Protein AF-A0A3P8AEJ3-F1 (afdb_monomer)

Foldseek 3Di:
DDDPDDDDPLLVVLLVCVVVLAAEAEAAAPVPPLVSSVVSNCVVCVVVVFAEEEADADPVVLVVVQVVVCVVPNLLEWEDEPVDTGSLVRRYYRYYLVVLLVCLVVVPPSLVRAAEYEAEALVCLPVPPCNVSSVSNLLSRQLNHHYHHYHYHDPCSVVVQVVSCVSSVHHYHYRYDPDDPFFDWDWAAQDDDVPDPDRIHTQADSVRDGDPPPPPPPDD

Secondary structure (DSSP, 8-state):
---SSPPPHHHHHHHHHHHTT-EEEEEE-TTSSTHHHHHHHHHHHHHHT-EEEEEESSHHHHHHHHHHHHHHHGGGEEEE-SS-EE-TT-SEEEEEHHHHHHHHHTT-GGGGGEEEEEE--GGGGG-TTTTHHHHHHHHHS-TTSEEEEEES--TTHHHHHHHHHHHHTS-EEEEEE---SS---EEEE----TT-S--EEEEE-TTS-B----------

pLDDT: mean 91.52, std 10.86, range [37.66, 98.75]

Structure (mmCIF, N/CA/C/O backbone):
data_AF-A0A3P8AEJ3-F1
#
_entry.id   AF-A0A3P8AEJ3-F1
#
loop_
_atom_site.group_PDB
_atom_site.id
_atom_site.type_symbol
_atom_site.label_atom_id
_atom_site.label_alt_id
_atom_site.label_comp_id
_atom_site.label_asym_id
_atom_site.label_entity_id
_atom_site.label_seq_id
_atom_site.pdbx_PDB_ins_code
_atom_site.Cartn_x
_atom_site.Cartn_y
_atom_site.Cartn_z
_atom_site.occupancy
_atom_site.B_iso_or_equiv
_atom_site.auth_seq_id
_atom_site.auth_comp_id
_atom_site.auth_asym_id
_atom_site.auth_atom_id
_atom_site.pdbx_PDB_model_num
ATOM 1 N N . MET A 1 1 ? -10.333 15.276 -4.917 1.00 74.12 1 MET A N 1
ATOM 2 C CA . MET A 1 1 ? -8.891 15.111 -5.180 1.00 74.12 1 MET A CA 1
ATOM 3 C C . MET A 1 1 ? -8.709 15.223 -6.679 1.00 74.12 1 MET A C 1
ATOM 5 O O . MET A 1 1 ? -9.507 14.624 -7.390 1.00 74.12 1 MET A O 1
ATOM 9 N N . HIS A 1 2 ? -7.766 16.040 -7.133 1.00 82.19 2 HIS A N 1
ATOM 10 C CA . HIS A 1 2 ? -7.453 16.237 -8.548 1.00 82.19 2 HIS A CA 1
ATOM 11 C C . HIS A 1 2 ? -6.001 15.809 -8.766 1.00 82.19 2 HIS A C 1
ATOM 13 O O . HIS A 1 2 ? -5.178 16.014 -7.874 1.00 82.19 2 HIS A O 1
ATOM 19 N N . TRP A 1 3 ? -5.711 15.194 -9.907 1.00 91.25 3 TRP A N 1
ATOM 20 C CA . TRP A 1 3 ? -4.349 14.951 -10.374 1.00 91.25 3 TRP A CA 1
ATOM 21 C C . TRP A 1 3 ? -4.184 15.691 -11.694 1.00 91.25 3 TRP A C 1
ATOM 23 O O . TRP A 1 3 ? -5.082 15.649 -12.531 1.00 91.25 3 TRP A O 1
ATOM 33 N N . ASP A 1 4 ? -3.039 16.335 -11.891 1.00 93.12 4 ASP A N 1
ATOM 34 C CA . ASP A 1 4 ? -2.770 17.139 -13.093 1.00 93.12 4 ASP A CA 1
ATOM 35 C C . ASP A 1 4 ? -2.367 16.284 -14.308 1.00 93.12 4 ASP A C 1
ATOM 37 O O . ASP A 1 4 ? -1.961 16.796 -15.348 1.00 93.12 4 ASP A O 1
ATOM 41 N N . PHE A 1 5 ? -2.482 14.964 -14.177 1.00 93.19 5 PHE A N 1
ATOM 42 C CA . PHE A 1 5 ? -2.180 13.974 -15.198 1.00 93.19 5 PHE A CA 1
ATOM 43 C C . PHE A 1 5 ? -3.315 12.955 -15.305 1.00 93.19 5 PHE A C 1
ATOM 45 O O . PHE A 1 5 ? -4.070 12.722 -14.356 1.00 93.19 5 PHE A O 1
ATOM 52 N N . GLU A 1 6 ? -3.424 12.313 -16.467 1.00 94.19 6 GLU A N 1
ATOM 53 C CA . GLU A 1 6 ? -4.388 11.238 -16.658 1.00 94.19 6 GLU A CA 1
ATOM 54 C C . GLU A 1 6 ? -3.946 9.978 -15.906 1.00 94.19 6 GLU A C 1
ATOM 56 O O . GLU A 1 6 ? -2.820 9.509 -16.052 1.00 94.19 6 GLU A O 1
ATOM 61 N N . LEU A 1 7 ? -4.859 9.407 -15.119 1.00 94.88 7 LEU A N 1
ATOM 62 C CA . LEU A 1 7 ? -4.595 8.161 -14.411 1.00 94.88 7 LEU A CA 1
ATOM 63 C C . LEU A 1 7 ? -4.493 6.977 -15.378 1.00 94.88 7 LEU A C 1
ATOM 65 O O . LEU A 1 7 ? -5.331 6.801 -16.273 1.00 94.88 7 LEU A O 1
ATOM 69 N N . ASP A 1 8 ? -3.534 6.096 -15.119 1.00 94.38 8 ASP A N 1
ATOM 70 C CA . ASP A 1 8 ? -3.386 4.853 -15.865 1.00 94.38 8 ASP A CA 1
ATOM 71 C C . ASP A 1 8 ? -4.586 3.920 -15.648 1.00 94.38 8 ASP A C 1
ATOM 73 O O . ASP A 1 8 ? -5.264 3.936 -14.616 1.00 94.38 8 ASP A O 1
ATOM 77 N N . THR A 1 9 ? -4.825 3.025 -16.610 1.00 95.06 9 THR A N 1
ATOM 78 C CA . THR A 1 9 ? -5.957 2.080 -16.564 1.00 95.06 9 THR A CA 1
ATOM 79 C C . THR A 1 9 ? -5.966 1.235 -15.286 1.00 95.06 9 THR A C 1
ATOM 81 O O . THR A 1 9 ? -7.027 1.004 -14.705 1.00 95.06 9 THR A O 1
ATOM 84 N N . PHE A 1 10 ? -4.796 0.793 -14.814 1.00 95.88 10 PHE A N 1
ATOM 85 C CA . PHE A 1 10 ? -4.702 -0.011 -13.594 1.00 95.88 10 PHE A CA 1
ATOM 86 C C . PHE A 1 10 ? -5.032 0.815 -12.335 1.00 95.88 10 PHE A C 1
ATOM 88 O O . PHE A 1 10 ? -5.711 0.314 -11.440 1.00 95.88 10 PHE A O 1
ATOM 95 N N . GLN A 1 11 ? -4.645 2.097 -12.301 1.00 97.12 11 GLN A N 1
ATOM 96 C CA . GLN A 1 11 ? -4.986 3.026 -11.218 1.00 97.12 11 GLN A CA 1
ATOM 97 C C . GLN A 1 11 ? -6.498 3.277 -11.185 1.00 97.12 11 GLN A C 1
ATOM 99 O O . GLN A 1 11 ? -7.122 3.118 -10.137 1.00 97.12 11 GLN A O 1
ATOM 104 N N . LYS A 1 12 ? -7.110 3.573 -12.342 1.00 96.88 12 LYS A N 1
ATOM 105 C CA . LYS A 1 12 ? -8.568 3.758 -12.487 1.00 96.88 12 LYS A CA 1
ATOM 106 C C . LYS A 1 12 ? -9.349 2.525 -12.018 1.00 96.88 12 LYS A C 1
ATOM 108 O O . LYS A 1 12 ? -10.322 2.654 -11.278 1.00 96.88 12 LYS A O 1
ATOM 113 N N . ARG A 1 13 ? -8.910 1.322 -12.406 1.00 97.81 13 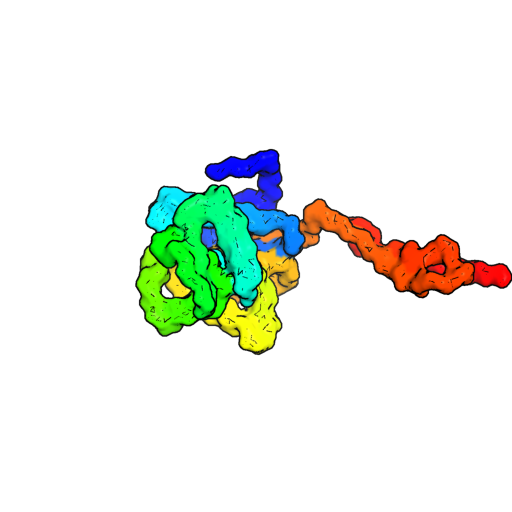ARG A N 1
ATOM 114 C CA . ARG A 1 13 ? -9.524 0.052 -11.974 1.00 97.81 13 ARG A CA 1
ATOM 115 C C . ARG A 1 13 ? -9.430 -0.162 -10.466 1.00 97.81 13 ARG A C 1
ATOM 117 O O . ARG A 1 13 ? -10.411 -0.589 -9.862 1.00 97.81 13 ARG A O 1
ATOM 124 N N . ALA A 1 14 ? -8.282 0.142 -9.863 1.00 98.12 14 ALA A N 1
ATOM 125 C CA . ALA A 1 14 ? -8.097 0.002 -8.421 1.00 98.12 14 ALA A CA 1
ATOM 126 C C . ALA A 1 14 ? -9.000 0.966 -7.657 1.00 98.12 14 ALA A C 1
ATOM 128 O O . ALA A 1 14 ? -9.721 0.545 -6.759 1.00 98.12 14 ALA A O 1
ATOM 129 N N . ILE A 1 15 ? -9.040 2.226 -8.086 1.00 97.56 15 ILE A N 1
ATOM 130 C CA . ILE A 1 15 ? -9.932 3.251 -7.539 1.00 97.56 15 ILE A CA 1
ATOM 131 C C . ILE A 1 15 ? -11.398 2.813 -7.623 1.00 97.56 15 ILE A C 1
ATOM 133 O O . ILE A 1 15 ? -12.117 2.901 -6.633 1.00 97.56 15 ILE A O 1
ATOM 137 N N . LEU A 1 16 ? -11.834 2.268 -8.762 1.00 97.88 16 LEU A N 1
ATOM 138 C CA . LEU A 1 16 ? -13.200 1.764 -8.914 1.00 97.88 16 LEU A CA 1
ATOM 139 C C . LEU A 1 16 ? -13.511 0.606 -7.950 1.00 97.88 16 LEU A C 1
ATOM 141 O O . LEU A 1 16 ? -14.622 0.520 -7.435 1.00 97.88 16 LEU A O 1
ATOM 145 N N . CYS A 1 17 ? -12.555 -0.285 -7.681 1.00 98.00 17 CYS A N 1
ATOM 146 C CA . CYS A 1 17 ? -12.742 -1.344 -6.685 1.00 98.00 17 CYS A CA 1
ATOM 147 C C . CYS A 1 17 ? -12.889 -0.766 -5.269 1.00 98.00 17 CYS A C 1
ATOM 149 O O . CYS A 1 17 ? -13.766 -1.203 -4.526 1.00 98.00 17 CYS A O 1
ATOM 151 N N . LEU A 1 18 ? -12.088 0.247 -4.922 1.00 97.44 18 LEU A N 1
ATOM 152 C CA . LEU A 1 18 ? -12.171 0.931 -3.627 1.00 97.44 18 LEU A CA 1
ATOM 153 C C . LEU A 1 18 ? -13.502 1.667 -3.444 1.00 97.44 18 LEU A C 1
ATOM 155 O O . LEU A 1 18 ? -14.102 1.573 -2.377 1.00 97.44 18 LEU A O 1
ATOM 159 N N . GLU A 1 19 ? -14.013 2.324 -4.488 1.00 96.69 19 GLU A N 1
ATOM 160 C CA . GLU A 1 19 ? -15.350 2.941 -4.467 1.00 96.69 19 GLU A CA 1
ATOM 161 C C . GLU A 1 19 ? -16.462 1.927 -4.186 1.00 96.69 19 GLU A C 1
ATOM 163 O O . GLU A 1 19 ? -17.422 2.227 -3.480 1.00 96.69 19 GLU A O 1
ATOM 168 N N . ASN A 1 20 ? -16.298 0.696 -4.672 1.00 96.75 20 ASN A N 1
ATOM 169 C CA . ASN A 1 20 ? -17.218 -0.409 -4.416 1.00 96.75 20 ASN A CA 1
ATOM 170 C C . ASN A 1 20 ? -16.929 -1.152 -3.096 1.00 96.75 20 ASN A C 1
ATOM 172 O O . ASN A 1 20 ? -17.431 -2.258 -2.900 1.00 96.75 20 ASN A O 1
ATOM 176 N N . ASN A 1 21 ? -16.131 -0.566 -2.196 1.00 96.38 21 ASN A N 1
ATOM 177 C CA . ASN A 1 21 ? -15.732 -1.141 -0.908 1.00 96.38 21 ASN A CA 1
ATOM 178 C C . ASN A 1 21 ? -15.109 -2.537 -1.039 1.00 96.38 21 ASN A C 1
ATOM 180 O O . ASN A 1 21 ? -15.422 -3.449 -0.272 1.00 96.38 21 ASN A O 1
ATOM 184 N N . LYS A 1 22 ? -14.236 -2.717 -2.033 1.00 97.38 22 LYS A N 1
ATOM 185 C CA . LYS A 1 22 ? -13.556 -3.987 -2.275 1.00 97.38 22 LYS A CA 1
ATOM 186 C C . LYS A 1 22 ? -12.067 -3.903 -1.968 1.00 97.38 22 LYS A C 1
ATOM 188 O O . LYS A 1 22 ? -11.422 -2.885 -2.205 1.00 97.38 22 LYS A O 1
ATOM 193 N N . THR A 1 23 ? -11.519 -5.009 -1.471 1.00 97.94 23 THR A N 1
ATOM 194 C CA . THR A 1 23 ? -10.079 -5.161 -1.236 1.00 97.94 23 THR A CA 1
ATOM 195 C C . THR A 1 23 ? -9.341 -5.333 -2.563 1.00 97.94 23 THR A C 1
ATOM 197 O O . THR A 1 23 ? -9.806 -6.055 -3.448 1.00 97.94 23 THR A O 1
ATOM 200 N N . VAL A 1 24 ? -8.180 -4.690 -2.697 1.00 98.31 24 VAL A N 1
ATOM 201 C CA . VAL A 1 24 ? -7.368 -4.714 -3.923 1.00 98.31 24 VAL A CA 1
ATOM 202 C C . VAL A 1 24 ? -5.954 -5.212 -3.654 1.00 98.31 24 VAL A C 1
ATOM 204 O O . VAL A 1 24 ? -5.330 -4.852 -2.654 1.00 98.31 24 VAL A O 1
ATOM 207 N N . PHE A 1 25 ? -5.429 -5.999 -4.592 1.00 98.31 25 PHE A N 1
ATOM 208 C CA . PHE A 1 25 ? -4.018 -6.349 -4.686 1.00 98.31 25 PHE A CA 1
ATOM 209 C C . PHE A 1 25 ? -3.439 -5.807 -5.992 1.00 98.31 25 PHE A C 1
ATOM 211 O O . PHE A 1 25 ? -3.709 -6.319 -7.075 1.00 98.31 25 PHE A O 1
ATOM 218 N N . VAL A 1 26 ? -2.627 -4.759 -5.883 1.00 98.12 26 VAL A N 1
ATOM 219 C CA . VAL A 1 26 ? -1.954 -4.109 -7.003 1.00 98.12 26 VAL A CA 1
ATOM 220 C C . VAL A 1 26 ? -0.532 -4.647 -7.144 1.00 98.12 26 VAL A C 1
ATOM 222 O O . VAL A 1 26 ? 0.312 -4.431 -6.271 1.00 98.12 26 VAL A O 1
ATOM 225 N N . SER A 1 27 ? -0.246 -5.292 -8.275 1.00 96.94 27 SER A N 1
ATOM 226 C CA . SER A 1 27 ? 1.095 -5.763 -8.638 1.00 96.94 27 SER A CA 1
ATOM 227 C C . SER A 1 27 ? 1.608 -4.979 -9.846 1.00 96.94 27 SER A C 1
ATOM 229 O O . SER A 1 27 ? 1.147 -5.159 -10.970 1.00 96.94 27 SER A O 1
ATOM 231 N N . ALA A 1 28 ? 2.532 -4.050 -9.614 1.00 95.44 28 ALA A N 1
ATOM 232 C CA . ALA A 1 28 ? 3.076 -3.180 -10.657 1.00 95.44 28 ALA A CA 1
ATOM 233 C C . ALA A 1 28 ? 4.521 -2.795 -10.332 1.00 95.44 28 ALA A C 1
ATOM 235 O O . ALA A 1 28 ? 4.893 -2.728 -9.158 1.00 95.44 28 ALA A O 1
ATOM 236 N N . HIS A 1 29 ? 5.332 -2.464 -11.340 1.00 91.44 29 HIS A N 1
ATOM 237 C CA . HIS A 1 29 ? 6.731 -2.062 -11.125 1.00 91.44 29 HIS A CA 1
ATOM 238 C C . HIS A 1 29 ? 6.854 -0.892 -10.136 1.00 91.44 29 HIS A C 1
ATOM 240 O O . HIS A 1 29 ? 5.947 -0.058 -9.986 1.00 91.44 29 HIS A O 1
ATOM 246 N N . THR A 1 30 ? 7.977 -0.810 -9.429 1.00 88.44 30 THR A N 1
ATOM 247 C CA . THR A 1 30 ? 8.340 0.387 -8.658 1.00 88.44 30 THR A CA 1
ATOM 248 C C . THR A 1 30 ? 8.338 1.607 -9.580 1.00 88.44 30 THR A C 1
ATOM 250 O O . 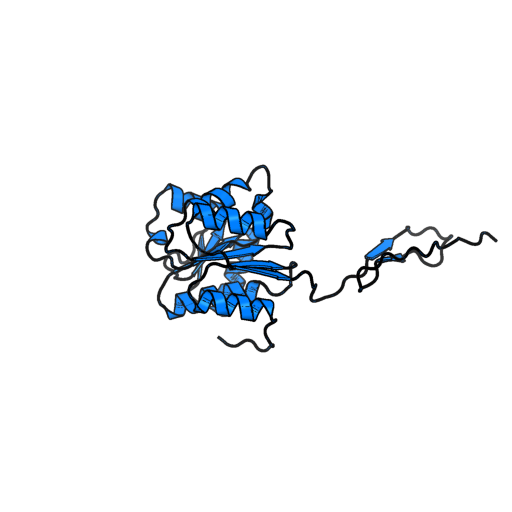THR A 1 30 ? 8.574 1.488 -10.781 1.00 88.44 30 THR A O 1
ATOM 253 N N . SER A 1 31 ? 7.964 2.765 -9.040 1.00 86.25 31 SER A N 1
ATOM 254 C CA . SER A 1 31 ? 7.775 4.000 -9.819 1.00 86.25 31 SER A CA 1
ATOM 255 C C . SER A 1 31 ? 6.642 3.975 -10.863 1.00 86.25 31 SER A C 1
ATOM 257 O O . SER A 1 31 ? 6.494 4.937 -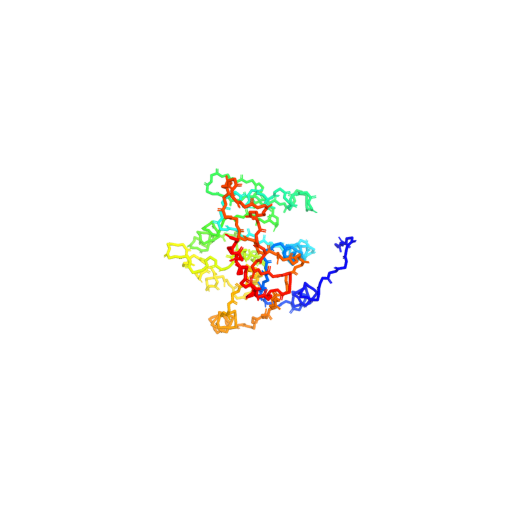11.604 1.00 86.25 31 SER A O 1
ATOM 259 N N . SER A 1 32 ? 5.764 2.958 -10.875 1.00 88.19 32 SER A N 1
ATOM 260 C CA . SER A 1 32 ? 4.558 2.936 -11.739 1.00 88.19 32 SER A CA 1
ATOM 261 C C . SER A 1 32 ? 3.405 3.824 -11.262 1.00 88.19 32 SER A C 1
ATOM 263 O O . SER A 1 32 ? 2.302 3.739 -11.783 1.00 88.19 32 SER A O 1
ATOM 265 N N . GLY A 1 33 ? 3.604 4.637 -10.222 1.00 91.62 33 GLY A N 1
ATOM 266 C CA . GLY A 1 33 ? 2.538 5.484 -9.679 1.00 91.62 33 GLY A CA 1
ATOM 267 C C . GLY A 1 33 ? 1.517 4.749 -8.800 1.00 91.62 33 GLY A C 1
ATOM 268 O O . GLY A 1 33 ? 0.401 5.227 -8.636 1.00 91.62 33 GLY A O 1
ATOM 269 N N . LYS A 1 34 ? 1.881 3.611 -8.181 1.00 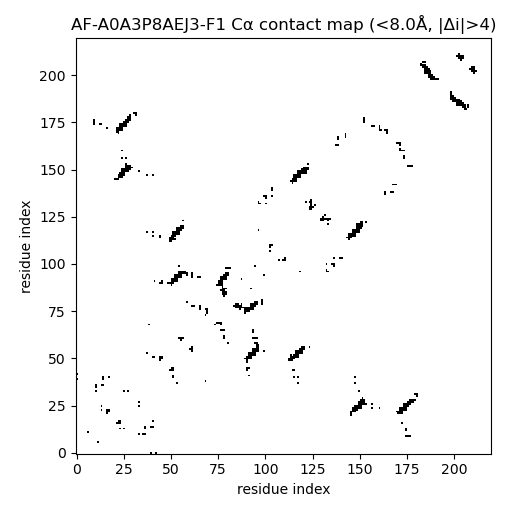95.00 34 LYS A N 1
ATOM 270 C CA . LYS A 1 34 ? 1.022 2.911 -7.195 1.00 95.00 34 LYS A CA 1
ATOM 271 C C . LYS A 1 34 ? 0.545 3.831 -6.060 1.00 95.00 34 LYS A C 1
ATOM 273 O O . LYS A 1 34 ? -0.556 3.646 -5.550 1.00 95.00 34 LYS A O 1
ATOM 278 N N . THR A 1 35 ? 1.343 4.847 -5.715 1.00 94.19 35 THR A N 1
ATOM 279 C CA . THR A 1 35 ? 1.024 5.870 -4.709 1.00 94.19 35 THR A CA 1
ATOM 280 C C . THR A 1 35 ? -0.327 6.543 -4.953 1.00 94.19 35 THR A C 1
ATOM 282 O O . THR A 1 35 ? -1.026 6.815 -3.987 1.00 94.19 35 THR A O 1
ATOM 285 N N . VAL A 1 36 ? -0.757 6.718 -6.209 1.00 96.31 36 VAL A N 1
ATOM 286 C CA . VAL A 1 36 ? -2.080 7.281 -6.552 1.00 96.31 36 VAL A CA 1
ATOM 287 C C . VAL A 1 36 ? -3.215 6.506 -5.876 1.00 96.31 36 VAL A C 1
ATOM 289 O O . VAL A 1 36 ? -4.180 7.091 -5.390 1.00 96.31 36 VAL A O 1
ATOM 292 N N . ILE A 1 37 ? -3.093 5.179 -5.813 1.00 97.88 37 ILE A N 1
ATOM 293 C CA . ILE A 1 37 ? -4.106 4.289 -5.237 1.00 97.88 37 ILE A CA 1
ATOM 294 C C . ILE A 1 37 ? -4.122 4.434 -3.710 1.00 97.88 37 ILE A C 1
ATOM 296 O O . ILE A 1 37 ? -5.196 4.520 -3.118 1.00 97.88 37 ILE A O 1
ATOM 300 N N . ALA A 1 38 ? -2.943 4.530 -3.083 1.00 97.88 38 ALA A N 1
ATOM 301 C CA . ALA A 1 38 ? -2.822 4.820 -1.654 1.00 97.88 38 ALA A CA 1
ATOM 302 C C . ALA A 1 38 ? -3.422 6.188 -1.307 1.00 97.88 38 ALA A C 1
ATOM 304 O O . ALA A 1 38 ? -4.230 6.299 -0.394 1.00 97.88 38 ALA A O 1
ATOM 305 N N . GLU A 1 39 ? -3.083 7.227 -2.066 1.00 97.56 39 GLU A N 1
ATOM 306 C CA . GLU A 1 39 ? -3.606 8.581 -1.880 1.00 97.56 39 GLU A CA 1
ATOM 307 C C . GLU A 1 39 ? -5.126 8.633 -2.024 1.00 97.56 39 GLU A C 1
ATOM 309 O O . GLU A 1 39 ? -5.796 9.325 -1.257 1.00 97.56 39 GLU A O 1
ATOM 314 N N . TYR A 1 40 ? -5.684 7.885 -2.977 1.00 98.06 40 TYR A N 1
ATOM 315 C CA . TYR A 1 40 ? -7.129 7.779 -3.120 1.00 98.06 40 TYR A CA 1
ATOM 316 C C . TYR A 1 40 ? -7.774 7.107 -1.908 1.00 98.06 40 TYR A C 1
ATOM 318 O O . TYR A 1 40 ? -8.725 7.654 -1.351 1.00 98.06 40 TYR A O 1
ATOM 326 N N . ALA A 1 41 ? -7.235 5.963 -1.471 1.00 98.25 41 ALA A N 1
ATOM 327 C CA . ALA A 1 41 ? -7.695 5.252 -0.278 1.00 98.25 41 ALA A CA 1
ATOM 328 C C . ALA A 1 41 ? -7.676 6.164 0.962 1.00 98.25 41 ALA A C 1
ATOM 330 O O . ALA A 1 41 ? -8.642 6.237 1.720 1.00 98.25 41 ALA A O 1
ATOM 331 N N . CYS A 1 42 ? -6.614 6.951 1.108 1.00 97.94 42 CYS A N 1
ATOM 332 C CA . CYS A 1 42 ? -6.504 7.966 2.142 1.00 97.94 42 CYS A CA 1
ATOM 333 C C . CYS A 1 42 ? -7.597 9.038 2.032 1.00 97.94 42 CYS A C 1
ATOM 335 O O . CYS A 1 42 ? -8.276 9.352 3.010 1.00 97.94 42 CYS A O 1
ATOM 337 N N . ALA A 1 43 ? -7.809 9.579 0.833 1.00 97.12 43 ALA A N 1
ATOM 338 C CA . ALA A 1 43 ? -8.792 10.628 0.594 1.00 97.12 43 ALA A CA 1
ATOM 339 C C . ALA A 1 43 ? -10.239 10.177 0.857 1.00 97.12 43 ALA A C 1
ATOM 341 O O . ALA A 1 43 ? -11.042 10.987 1.327 1.00 97.12 43 ALA A O 1
ATOM 342 N N . ILE A 1 44 ? -10.594 8.923 0.552 1.00 96.44 44 ILE A N 1
ATOM 343 C CA . ILE A 1 44 ? -11.948 8.412 0.813 1.00 96.44 44 ILE A CA 1
ATOM 344 C C . ILE A 1 44 ? -12.205 8.221 2.308 1.00 96.44 44 ILE A C 1
ATOM 346 O O . ILE A 1 44 ? -13.266 8.640 2.768 1.00 96.44 44 ILE A O 1
ATOM 350 N N . CYS A 1 45 ? -11.237 7.711 3.080 1.00 96.75 45 CYS A N 1
ATOM 351 C CA . CYS A 1 45 ? -11.383 7.583 4.533 1.00 96.75 45 CYS A CA 1
ATOM 352 C C . CYS A 1 45 ? -11.551 8.948 5.198 1.00 96.75 45 CYS A C 1
ATOM 354 O O . CYS A 1 45 ? -12.505 9.169 5.943 1.00 96.75 45 CYS A O 1
ATOM 356 N N . LEU A 1 46 ? -10.694 9.912 4.841 1.00 95.50 46 LEU A N 1
ATOM 357 C CA . LEU A 1 46 ? -10.792 11.277 5.363 1.00 95.50 46 LEU A CA 1
ATOM 358 C C . LEU A 1 46 ? -12.141 11.927 5.023 1.00 95.50 46 LEU A C 1
ATOM 360 O O . LEU A 1 46 ? -12.728 12.601 5.865 1.00 95.50 46 LEU A O 1
ATOM 364 N N . ARG A 1 47 ? -12.677 11.691 3.817 1.00 94.75 47 ARG A N 1
ATOM 365 C CA . ARG A 1 47 ? -14.009 12.182 3.424 1.00 94.75 47 ARG A CA 1
ATOM 366 C C . ARG A 1 47 ? -15.138 11.525 4.222 1.00 94.75 47 ARG A C 1
ATOM 368 O O . ARG A 1 47 ? -16.135 12.183 4.502 1.00 94.75 47 ARG A O 1
ATOM 375 N N . ARG A 1 48 ? -14.998 10.240 4.555 1.00 94.75 48 ARG A N 1
ATOM 376 C CA . ARG A 1 48 ? -15.971 9.457 5.336 1.00 94.75 48 ARG A CA 1
ATOM 377 C C . ARG A 1 48 ? -15.862 9.706 6.846 1.00 94.75 48 ARG A C 1
ATOM 379 O O . ARG A 1 48 ? -16.730 9.258 7.586 1.00 94.75 48 ARG A O 1
ATOM 386 N N . GLY A 1 49 ? -14.832 10.425 7.301 1.00 94.19 49 GLY A N 1
ATOM 387 C CA . GLY A 1 49 ? -14.558 10.635 8.724 1.00 94.19 49 GLY A CA 1
ATOM 388 C C . GLY A 1 49 ? -14.037 9.380 9.433 1.00 94.19 49 GLY A C 1
ATOM 389 O O . GLY A 1 49 ? -14.149 9.278 10.653 1.00 94.19 49 GLY A O 1
ATOM 390 N N . SER A 1 50 ? -13.498 8.419 8.681 1.00 95.00 50 SER A N 1
ATOM 391 C CA . SER A 1 50 ? -12.912 7.180 9.193 1.00 95.00 50 SER A CA 1
ATOM 392 C C . SER A 1 50 ? -11.383 7.239 9.200 1.00 95.00 50 SER A C 1
ATOM 394 O O . SER A 1 50 ? -10.773 8.180 8.680 1.00 95.00 50 SER A O 1
ATOM 396 N N . ARG A 1 51 ? -10.741 6.233 9.810 1.00 96.94 51 ARG A N 1
ATOM 397 C CA . ARG A 1 51 ? -9.277 6.142 9.859 1.00 96.94 51 ARG A CA 1
ATOM 398 C C . ARG A 1 51 ? -8.708 5.252 8.757 1.00 96.94 51 ARG A C 1
ATOM 400 O O . ARG A 1 51 ? -9.324 4.271 8.340 1.00 96.94 51 ARG A O 1
ATOM 407 N N . VAL A 1 52 ? -7.487 5.576 8.349 1.00 98.44 52 VAL A N 1
ATOM 408 C CA . VAL A 1 52 ? -6.652 4.807 7.423 1.00 98.44 52 VAL A CA 1
ATOM 409 C C . VAL A 1 52 ? -5.250 4.650 8.004 1.00 98.44 52 VAL A C 1
ATOM 411 O O . VAL A 1 52 ? -4.680 5.593 8.560 1.00 98.44 52 VAL A O 1
ATOM 414 N N . ILE A 1 53 ? -4.678 3.458 7.863 1.00 98.62 53 ILE A N 1
ATOM 415 C CA . ILE A 1 53 ? -3.282 3.191 8.215 1.00 98.62 53 ILE A CA 1
ATOM 416 C C . ILE A 1 53 ? -2.503 2.882 6.943 1.00 98.62 53 ILE A C 1
ATOM 418 O O . ILE A 1 53 ? -2.891 2.012 6.169 1.00 98.62 53 ILE A O 1
ATOM 422 N N . TYR A 1 54 ? -1.376 3.561 6.762 1.00 98.69 54 TYR A N 1
ATOM 423 C CA . TYR A 1 54 ? -0.366 3.225 5.769 1.00 98.69 54 TYR A CA 1
ATOM 424 C C . TYR A 1 54 ? 0.821 2.560 6.456 1.00 98.69 54 TYR A C 1
ATOM 426 O O . TYR A 1 54 ? 1.432 3.147 7.351 1.00 98.69 54 TYR A O 1
ATOM 434 N N . THR A 1 55 ? 1.181 1.358 6.015 1.00 98.00 55 THR A N 1
ATOM 435 C CA . THR A 1 55 ? 2.362 0.650 6.518 1.00 98.00 55 THR A CA 1
ATOM 436 C C . THR A 1 55 ? 3.452 0.552 5.465 1.00 98.00 55 THR A C 1
ATOM 438 O O . THR A 1 55 ? 3.152 0.257 4.310 1.00 98.00 55 THR A O 1
ATOM 441 N N . SER A 1 56 ? 4.708 0.713 5.879 1.00 95.62 56 SER A N 1
ATOM 442 C CA . SER A 1 56 ? 5.892 0.440 5.052 1.00 95.62 56 SER A CA 1
ATOM 443 C C . SER A 1 56 ? 6.892 -0.481 5.771 1.00 95.62 56 SER A C 1
ATOM 445 O O . SER A 1 56 ? 6.955 -0.472 7.004 1.00 95.62 56 SER A O 1
ATOM 447 N N . PRO A 1 57 ? 7.746 -1.227 5.042 1.00 93.12 57 PRO A N 1
ATOM 448 C CA . PRO A 1 57 ? 8.655 -2.216 5.639 1.00 93.12 57 PRO A CA 1
ATOM 449 C C . PRO A 1 57 ? 9.787 -1.616 6.486 1.00 93.12 57 PRO A C 1
ATOM 451 O O . PRO A 1 57 ? 10.369 -2.299 7.329 1.00 93.12 57 PRO A O 1
ATOM 454 N N . VAL A 1 58 ? 10.163 -0.356 6.253 1.00 92.56 58 VAL A N 1
ATOM 455 C CA . VAL A 1 58 ? 11.300 0.284 6.932 1.00 92.56 58 VAL A CA 1
ATOM 456 C C . VAL A 1 58 ? 10.967 1.701 7.383 1.00 92.56 58 VAL A C 1
ATOM 458 O O . VAL A 1 58 ? 10.223 2.416 6.712 1.00 92.56 58 VAL A O 1
ATOM 461 N N . LYS A 1 59 ? 11.578 2.121 8.501 1.00 94.50 59 LYS A N 1
ATOM 462 C CA . LYS A 1 59 ? 11.378 3.444 9.122 1.00 94.50 59 LYS A CA 1
ATOM 463 C C . LYS A 1 59 ? 11.675 4.600 8.162 1.00 94.50 59 LYS A C 1
ATOM 465 O O . LYS A 1 59 ? 10.936 5.575 8.139 1.00 94.50 59 LYS A O 1
ATOM 470 N N . ALA A 1 60 ? 12.731 4.482 7.354 1.00 93.94 60 ALA A N 1
ATOM 471 C CA . ALA A 1 60 ? 13.106 5.519 6.393 1.00 93.94 60 ALA A CA 1
ATOM 472 C C . ALA A 1 60 ? 11.989 5.784 5.365 1.00 93.94 60 ALA A C 1
ATOM 474 O O . ALA A 1 60 ? 11.646 6.938 5.122 1.00 93.94 60 ALA A O 1
ATOM 475 N N . LEU A 1 61 ? 11.362 4.722 4.842 1.00 93.50 61 LEU A N 1
ATOM 476 C CA . LEU A 1 61 ? 10.216 4.840 3.938 1.00 93.50 61 LEU A CA 1
ATOM 477 C C . LEU A 1 61 ? 8.977 5.375 4.663 1.00 93.50 61 LEU A C 1
ATOM 479 O O . LEU A 1 61 ? 8.255 6.181 4.087 1.00 93.50 61 LEU A O 1
ATOM 483 N N . SER A 1 62 ? 8.756 5.005 5.932 1.00 96.06 62 SER A N 1
ATOM 484 C CA . SER A 1 62 ? 7.664 5.577 6.734 1.00 96.06 62 SER A CA 1
ATOM 485 C C . SER A 1 62 ? 7.826 7.088 6.894 1.00 96.06 62 SER A C 1
ATOM 487 O O . SER A 1 62 ? 6.865 7.827 6.718 1.00 96.06 62 SER A O 1
ATOM 489 N N . ASN A 1 63 ? 9.041 7.559 7.185 1.00 95.44 63 ASN A N 1
ATOM 490 C CA . ASN A 1 63 ? 9.330 8.986 7.327 1.00 95.44 63 ASN A CA 1
ATOM 491 C C . ASN A 1 63 ? 9.137 9.731 6.004 1.00 95.44 63 ASN A C 1
ATOM 493 O O . ASN A 1 63 ? 8.494 10.776 5.982 1.00 95.44 63 ASN A O 1
ATOM 497 N N . GLN A 1 64 ? 9.636 9.174 4.897 1.00 95.69 64 GLN A N 1
ATOM 498 C CA . GLN A 1 64 ? 9.408 9.742 3.569 1.00 95.69 64 GLN A CA 1
ATOM 499 C C . GLN A 1 64 ? 7.907 9.848 3.269 1.00 95.69 64 GLN A C 1
ATOM 501 O O . GLN A 1 64 ? 7.420 10.923 2.940 1.00 95.69 64 GLN A O 1
ATOM 506 N N . LYS A 1 65 ? 7.151 8.762 3.470 1.00 96.38 65 LYS A N 1
ATOM 507 C CA . LYS A 1 65 ? 5.703 8.737 3.221 1.00 96.38 65 LYS A CA 1
ATOM 508 C C . LYS A 1 65 ? 4.921 9.660 4.139 1.00 96.38 65 LYS A C 1
ATOM 510 O O . LYS A 1 65 ? 3.933 10.245 3.708 1.00 96.38 65 LYS A O 1
ATOM 515 N N . PHE A 1 66 ? 5.362 9.825 5.380 1.00 97.50 66 PHE A N 1
ATOM 516 C CA . PHE A 1 66 ? 4.803 10.821 6.282 1.00 97.50 66 PHE A CA 1
ATOM 517 C C . PHE A 1 66 ? 4.953 12.233 5.715 1.00 97.50 66 PHE A C 1
ATOM 519 O O . PHE A 1 66 ? 3.968 12.965 5.704 1.00 97.50 66 PHE A O 1
ATOM 526 N N . HIS A 1 67 ? 6.132 12.601 5.206 1.00 96.81 67 HIS A N 1
ATOM 527 C CA . HIS A 1 67 ? 6.342 13.907 4.580 1.00 96.81 67 HIS A CA 1
ATOM 528 C C . HIS A 1 67 ? 5.513 14.076 3.299 1.00 96.81 67 HIS A C 1
ATOM 530 O O . HIS A 1 67 ? 4.789 15.066 3.198 1.00 96.81 67 HIS A O 1
ATOM 536 N N . ASP A 1 68 ? 5.526 13.083 2.401 1.00 96.31 68 ASP A N 1
ATOM 537 C CA . ASP A 1 68 ? 4.724 13.084 1.165 1.00 96.31 68 ASP A CA 1
ATOM 538 C C . ASP A 1 68 ? 3.226 13.292 1.477 1.00 96.31 68 ASP A C 1
ATOM 540 O O . ASP A 1 68 ? 2.537 14.117 0.875 1.00 96.31 68 ASP A O 1
ATOM 544 N N . PHE A 1 69 ? 2.690 12.552 2.454 1.00 97.50 69 PHE A N 1
ATOM 545 C CA . PHE A 1 69 ? 1.286 12.682 2.839 1.00 97.50 69 PHE A CA 1
ATOM 546 C C . PHE A 1 69 ? 1.000 13.959 3.616 1.00 97.50 69 PHE A C 1
ATOM 548 O O . PHE A 1 69 ? -0.090 14.505 3.467 1.00 97.50 69 PHE A O 1
ATOM 555 N N . ARG A 1 70 ? 1.937 14.462 4.422 1.00 96.50 70 ARG A N 1
ATOM 556 C CA . ARG A 1 70 ? 1.782 15.737 5.133 1.00 96.50 70 ARG A CA 1
ATOM 557 C C . ARG A 1 70 ? 1.642 16.904 4.168 1.00 96.50 70 ARG A C 1
ATOM 559 O O . ARG A 1 70 ? 0.770 17.741 4.378 1.00 96.50 70 ARG A O 1
ATOM 566 N N . GLU A 1 71 ? 2.434 16.924 3.102 1.00 96.00 71 GLU A N 1
ATOM 567 C CA . GLU A 1 71 ? 2.314 17.927 2.040 1.00 96.00 71 GLU A CA 1
ATOM 568 C C . GLU A 1 71 ? 0.922 17.894 1.393 1.00 96.00 71 GLU A C 1
ATOM 570 O O . GLU A 1 71 ? 0.329 18.930 1.100 1.00 96.00 71 GLU A O 1
ATOM 575 N N . ARG A 1 72 ? 0.357 16.693 1.240 1.00 94.12 72 ARG A N 1
ATOM 576 C CA . ARG A 1 72 ? -0.890 16.477 0.504 1.00 94.12 72 ARG A CA 1
ATOM 577 C C . ARG A 1 72 ? -2.174 16.564 1.336 1.00 94.12 72 ARG A C 1
ATOM 579 O O . ARG A 1 72 ? -3.212 16.964 0.813 1.00 94.12 72 ARG A O 1
ATOM 586 N N . PHE A 1 73 ? -2.132 16.160 2.602 1.00 95.88 73 PHE A N 1
ATOM 587 C CA . PHE A 1 73 ? -3.298 16.037 3.492 1.00 95.88 73 PHE A CA 1
ATOM 588 C C . PHE A 1 73 ? -3.214 16.929 4.742 1.00 95.88 73 PHE A C 1
ATOM 590 O O . PHE A 1 73 ? -4.152 16.946 5.550 1.00 95.88 73 PHE A O 1
ATOM 597 N N . GLY A 1 74 ? -2.122 17.682 4.901 1.00 95.12 74 GLY A N 1
ATOM 598 C CA . GLY A 1 74 ? -1.918 18.624 5.997 1.00 95.12 74 GLY A CA 1
ATOM 599 C C . GLY A 1 74 ? -1.887 17.945 7.365 1.00 95.12 74 GLY A C 1
ATOM 600 O O . GLY A 1 74 ? -1.342 16.857 7.535 1.00 95.12 74 GLY A O 1
ATOM 601 N N . GLU A 1 75 ? -2.512 18.577 8.358 1.00 93.75 75 GLU A N 1
ATOM 602 C CA . GLU A 1 75 ? -2.449 18.151 9.763 1.00 93.75 75 GLU A CA 1
ATOM 603 C C . GLU A 1 75 ? -3.107 16.796 10.075 1.00 93.75 75 GLU A C 1
ATOM 605 O O . GLU A 1 75 ? -2.891 16.235 11.148 1.00 93.75 75 GLU A O 1
ATOM 610 N N . ASN A 1 76 ? -3.841 16.216 9.122 1.00 93.38 76 ASN A N 1
ATOM 611 C CA . ASN A 1 76 ? -4.550 14.943 9.281 1.00 93.38 76 ASN A CA 1
ATOM 612 C C . ASN A 1 76 ? -3.651 13.699 9.213 1.00 93.38 76 ASN A C 1
ATOM 614 O O . ASN A 1 76 ? -4.175 12.588 9.129 1.00 93.38 76 ASN A O 1
ATOM 618 N N . VAL A 1 77 ? -2.327 13.874 9.232 1.00 98.12 77 VAL A N 1
ATOM 619 C CA . VAL A 1 77 ? -1.330 12.812 9.047 1.00 98.12 77 VAL A CA 1
ATOM 620 C C . VAL A 1 77 ? -0.495 12.628 10.313 1.00 98.12 77 VAL A C 1
ATOM 622 O O . VAL A 1 77 ? 0.167 13.558 10.766 1.00 98.12 77 VAL A O 1
ATOM 625 N N . GLY A 1 78 ? -0.469 11.428 10.875 1.00 97.88 78 GLY A N 1
ATOM 626 C CA . GLY A 1 78 ? 0.392 11.046 11.992 1.00 97.88 78 GLY A CA 1
ATOM 627 C C . GLY A 1 78 ? 1.485 10.070 11.574 1.00 97.88 78 GLY A C 1
ATOM 628 O O . GLY A 1 78 ? 1.416 9.451 10.512 1.00 97.88 78 GLY A O 1
ATOM 629 N N . LEU A 1 79 ? 2.493 9.928 12.428 1.00 98.06 79 LEU A N 1
ATOM 630 C CA . LEU A 1 79 ? 3.590 8.975 12.267 1.00 98.06 79 LEU A CA 1
ATOM 631 C C . LEU A 1 79 ? 3.743 8.169 13.551 1.00 98.06 79 LEU A C 1
ATOM 633 O O . LEU A 1 79 ? 3.878 8.745 14.629 1.00 98.06 79 LEU A O 1
ATOM 637 N N . ILE A 1 80 ? 3.776 6.845 13.442 1.00 96.69 80 ILE A N 1
ATOM 638 C CA . ILE A 1 80 ? 4.052 5.953 14.567 1.00 96.69 80 ILE A CA 1
ATOM 639 C C . ILE A 1 80 ? 5.150 4.980 14.156 1.00 96.69 80 ILE A C 1
ATOM 641 O O . ILE A 1 80 ? 4.956 4.074 13.353 1.00 96.69 80 ILE A O 1
ATOM 645 N N . THR A 1 81 ? 6.325 5.157 14.735 1.00 93.88 81 THR A N 1
ATOM 646 C CA . THR A 1 81 ? 7.451 4.228 14.619 1.00 93.88 81 THR A CA 1
ATOM 647 C C . THR A 1 81 ? 7.832 3.728 16.010 1.00 93.88 81 THR A C 1
ATOM 649 O O . THR A 1 81 ? 7.264 4.163 17.013 1.00 93.88 81 THR A O 1
ATOM 652 N N . GLY A 1 82 ? 8.800 2.810 16.088 1.00 89.12 82 GLY A N 1
ATOM 653 C CA . GLY A 1 82 ? 9.319 2.340 17.378 1.00 89.12 82 GLY A CA 1
ATOM 654 C C . GLY A 1 82 ? 9.897 3.459 18.252 1.00 89.12 82 GLY A C 1
ATOM 655 O O . GLY A 1 82 ? 9.811 3.368 19.472 1.00 89.12 82 GLY A O 1
ATOM 656 N N . ASP A 1 83 ? 10.415 4.526 17.636 1.00 90.06 83 ASP A N 1
ATOM 657 C CA . ASP A 1 83 ? 11.175 5.560 18.349 1.00 90.06 83 ASP A CA 1
ATOM 658 C C . ASP A 1 83 ? 10.421 6.899 18.399 1.00 90.06 83 ASP A C 1
ATOM 660 O O . ASP A 1 83 ? 10.567 7.667 19.345 1.00 90.06 83 ASP A O 1
ATOM 664 N N . ILE A 1 84 ? 9.608 7.191 17.378 1.00 91.88 84 ILE A N 1
ATOM 665 C CA . ILE A 1 84 ? 8.941 8.484 17.190 1.00 91.88 84 ILE A CA 1
ATOM 666 C C . ILE A 1 84 ? 7.437 8.272 17.041 1.00 91.88 84 ILE A C 1
ATOM 668 O O . ILE A 1 84 ? 6.998 7.454 16.229 1.00 91.88 84 ILE A O 1
ATOM 672 N N . LYS A 1 85 ? 6.652 9.059 17.784 1.00 95.12 85 LYS A N 1
ATOM 673 C CA . LYS A 1 85 ? 5.189 9.111 17.687 1.00 95.12 85 LYS A CA 1
ATOM 674 C C . LYS A 1 85 ? 4.731 10.560 17.536 1.00 95.12 85 LYS A C 1
ATOM 676 O O . LYS A 1 85 ? 4.949 11.367 18.434 1.00 95.12 85 LYS A O 1
ATOM 681 N N . LEU A 1 86 ? 4.086 10.880 16.421 1.00 95.88 86 LEU A N 1
ATOM 682 C CA . LEU A 1 86 ? 3.602 12.217 16.070 1.00 95.88 86 LEU A CA 1
ATOM 683 C C . LEU A 1 86 ? 2.126 12.144 15.682 1.00 95.88 86 LEU A C 1
ATOM 685 O O . LEU A 1 86 ? 1.743 11.259 14.920 1.00 95.88 86 LEU A O 1
ATOM 689 N N . ALA A 1 87 ? 1.321 13.085 16.186 1.00 94.38 87 ALA A N 1
ATOM 690 C CA . ALA A 1 87 ? -0.100 13.240 15.854 1.00 94.38 87 ALA A CA 1
ATOM 691 C C . ALA A 1 87 ? -0.878 11.904 15.820 1.00 94.38 87 ALA A C 1
ATOM 693 O O . ALA A 1 87 ? -1.525 11.577 14.835 1.00 94.38 87 ALA A O 1
ATOM 694 N N . GLN A 1 88 ? -0.808 11.116 16.900 1.00 93.94 88 GLN A N 1
ATOM 695 C CA . GLN A 1 88 ? -1.424 9.777 16.976 1.00 93.94 88 GLN A CA 1
ATOM 696 C C . GLN A 1 88 ? -2.953 9.782 16.806 1.00 93.94 88 GLN A C 1
ATOM 698 O O . GLN A 1 88 ? -3.530 8.761 16.443 1.00 93.94 88 GLN A O 1
ATOM 703 N N . GLU A 1 89 ? -3.599 10.927 17.040 1.00 92.62 89 GLU A N 1
ATOM 704 C CA . GLU A 1 89 ? -5.042 11.096 16.838 1.00 92.62 89 GLU A CA 1
ATOM 705 C C . GLU A 1 89 ? -5.441 11.401 15.394 1.00 92.62 89 GLU A C 1
ATOM 707 O O . GLU A 1 89 ? -6.633 11.453 15.079 1.00 92.62 89 GLU A O 1
ATOM 712 N N . ALA A 1 90 ? -4.455 11.591 14.515 1.00 96.00 90 ALA A N 1
ATOM 713 C CA . ALA A 1 90 ? -4.673 11.806 13.099 1.00 96.00 90 ALA A CA 1
ATOM 714 C C . ALA A 1 90 ? -5.488 10.664 12.478 1.00 96.00 90 ALA A C 1
ATOM 716 O O . ALA A 1 90 ? -5.351 9.493 12.835 1.00 96.00 90 ALA A O 1
ATOM 717 N N . SER A 1 91 ? -6.331 11.018 11.509 1.00 96.06 91 SER A N 1
ATOM 718 C CA . SER A 1 91 ? -7.154 10.029 10.808 1.00 96.06 91 SER A CA 1
ATOM 719 C C . SER A 1 91 ? -6.342 9.203 9.810 1.00 96.06 91 SER A C 1
ATOM 721 O O . SER A 1 91 ? -6.706 8.066 9.525 1.00 96.06 91 SER A O 1
ATOM 723 N N . LEU A 1 92 ? -5.224 9.740 9.314 1.00 98.06 92 LEU A N 1
ATOM 724 C CA . LEU A 1 92 ? -4.252 9.018 8.506 1.00 98.06 92 LEU A CA 1
ATOM 725 C C . LEU A 1 92 ? -2.991 8.773 9.325 1.00 98.06 92 LEU A C 1
ATOM 727 O O . LEU A 1 92 ? -2.319 9.721 9.718 1.00 98.06 92 LEU A O 1
ATOM 731 N N . LEU A 1 93 ? -2.644 7.513 9.568 1.00 98.19 93 LEU A N 1
ATOM 732 C CA . LEU A 1 93 ? -1.440 7.152 10.317 1.00 98.19 93 LEU A CA 1
ATOM 733 C C . LEU A 1 93 ? -0.455 6.418 9.416 1.00 98.19 93 LEU A C 1
ATOM 735 O O . LEU A 1 93 ? -0.783 5.385 8.838 1.00 98.19 93 LEU A O 1
ATOM 739 N N . VAL A 1 94 ? 0.770 6.927 9.341 1.00 98.50 94 VAL A N 1
ATOM 740 C CA . VAL A 1 94 ? 1.899 6.239 8.712 1.00 98.50 94 VAL A CA 1
ATOM 741 C C . VAL A 1 94 ? 2.675 5.490 9.786 1.00 98.50 94 VAL A C 1
ATOM 743 O O . VAL A 1 94 ? 2.982 6.048 10.839 1.00 98.50 94 VAL A O 1
ATOM 746 N N . MET A 1 95 ? 3.002 4.224 9.551 1.00 97.94 95 MET A N 1
ATOM 747 C CA . MET A 1 95 ? 3.772 3.419 10.499 1.00 97.94 95 MET A CA 1
ATOM 748 C C . MET A 1 95 ? 4.591 2.329 9.810 1.00 97.94 95 MET A C 1
ATOM 750 O O . MET A 1 95 ? 4.444 2.086 8.613 1.00 97.94 95 MET A O 1
ATOM 754 N N . THR A 1 96 ? 5.469 1.659 10.558 1.00 97.19 96 THR A N 1
ATOM 755 C CA . THR A 1 96 ? 6.082 0.423 10.055 1.00 97.19 96 THR A CA 1
ATOM 756 C C . THR A 1 96 ? 5.118 -0.749 10.203 1.00 97.19 96 THR A C 1
ATOM 758 O O . THR A 1 96 ? 4.248 -0.747 11.078 1.00 97.19 96 THR A O 1
ATOM 761 N N . THR A 1 97 ? 5.292 -1.776 9.376 1.00 96.25 97 THR A N 1
ATOM 762 C CA . THR A 1 97 ? 4.487 -3.005 9.416 1.00 96.25 97 THR A CA 1
ATOM 763 C C . THR A 1 97 ? 4.453 -3.630 10.821 1.00 96.25 97 THR A C 1
ATOM 765 O O . THR A 1 97 ? 3.387 -3.975 11.325 1.00 96.25 97 THR A O 1
ATOM 768 N N . GLU A 1 98 ? 5.585 -3.677 11.527 1.00 95.81 98 GLU A N 1
ATOM 769 C CA . GLU A 1 98 ? 5.672 -4.221 12.892 1.00 95.81 98 GLU A CA 1
ATOM 770 C C . GLU A 1 98 ? 4.855 -3.437 13.917 1.00 95.81 98 GLU A C 1
ATOM 772 O O . GLU A 1 98 ? 4.357 -4.018 14.879 1.00 95.81 98 GLU A O 1
ATOM 777 N N . ILE A 1 99 ? 4.706 -2.122 13.742 1.00 96.75 99 ILE A N 1
ATOM 778 C CA . ILE A 1 99 ? 3.897 -1.313 14.657 1.00 96.75 99 ILE A CA 1
ATOM 779 C C . ILE A 1 99 ? 2.427 -1.696 14.519 1.00 96.75 99 ILE A C 1
ATOM 781 O O . ILE A 1 99 ? 1.770 -1.896 15.541 1.00 96.75 99 ILE A O 1
ATOM 785 N N . LEU A 1 100 ? 1.931 -1.880 13.291 1.00 97.44 100 LEU A N 1
ATOM 786 C CA . LEU A 1 100 ? 0.569 -2.364 13.071 1.00 97.44 100 LEU A CA 1
ATOM 787 C C . LEU A 1 100 ? 0.380 -3.777 13.637 1.00 97.44 100 LEU A C 1
ATOM 789 O O . LEU A 1 100 ? -0.596 -4.021 14.344 1.00 97.44 100 LEU A O 1
ATOM 793 N N . TYR A 1 101 ? 1.320 -4.691 13.387 1.00 96.94 101 TYR A N 1
ATOM 794 C CA . TYR A 1 101 ? 1.269 -6.041 13.957 1.00 96.94 101 TYR A CA 1
ATOM 795 C C . TYR A 1 101 ? 1.191 -6.010 15.489 1.00 96.94 101 TYR A C 1
ATOM 797 O O . TYR A 1 101 ? 0.298 -6.612 16.083 1.00 96.94 101 TYR A O 1
ATOM 805 N N . ASN A 1 102 ? 2.048 -5.218 16.137 1.00 95.75 102 ASN A N 1
ATOM 806 C CA . ASN A 1 102 ? 2.017 -5.039 17.586 1.00 95.75 102 ASN A CA 1
ATOM 807 C C . ASN A 1 102 ? 0.688 -4.438 18.071 1.00 95.75 102 ASN A C 1
ATOM 809 O O . ASN A 1 102 ? 0.180 -4.850 19.114 1.00 95.75 102 ASN A O 1
ATOM 813 N N . MET A 1 103 ? 0.098 -3.488 17.341 1.00 95.19 103 MET A N 1
ATOM 814 C CA . MET A 1 103 ? -1.220 -2.934 17.674 1.00 95.19 103 MET A CA 1
ATOM 815 C C . MET A 1 103 ? -2.327 -3.989 17.609 1.00 95.19 103 MET A C 1
ATOM 817 O O . MET A 1 103 ? -3.202 -3.988 18.475 1.00 95.19 103 MET A O 1
ATOM 821 N N . LEU A 1 104 ? -2.276 -4.892 16.627 1.00 95.88 104 LEU A N 1
ATOM 822 C CA . LEU A 1 104 ? -3.228 -5.997 16.496 1.00 95.88 104 LEU A CA 1
ATOM 823 C C . LEU A 1 104 ? -3.072 -7.005 17.639 1.00 95.88 104 LEU A C 1
ATOM 825 O O . LEU A 1 104 ? -4.066 -7.353 18.273 1.00 95.88 104 LEU A O 1
ATOM 829 N N . CYS A 1 105 ? -1.840 -7.404 17.967 1.00 95.31 105 CYS A N 1
ATOM 830 C CA . CYS A 1 105 ? -1.553 -8.309 19.087 1.00 95.31 105 CYS A CA 1
ATOM 831 C C . CYS A 1 105 ? -2.041 -7.764 20.437 1.00 95.31 105 CYS A C 1
ATOM 833 O O . CYS A 1 105 ? -2.462 -8.531 21.297 1.00 95.31 105 CYS A O 1
ATOM 835 N N . ASN A 1 106 ? -2.003 -6.441 20.618 1.00 94.31 106 ASN A N 1
ATOM 836 C CA . ASN A 1 106 ? -2.401 -5.777 21.861 1.00 94.31 106 ASN A CA 1
ATOM 837 C C . ASN A 1 106 ? -3.830 -5.206 21.828 1.00 94.31 106 ASN A C 1
ATOM 839 O O . ASN A 1 106 ? -4.181 -4.424 22.708 1.00 94.31 106 ASN A O 1
ATOM 843 N N . ALA A 1 107 ? -4.640 -5.553 20.819 1.00 88.12 107 ALA A N 1
ATOM 844 C CA . ALA A 1 107 ? -6.019 -5.076 20.664 1.00 88.12 107 ALA A CA 1
ATOM 845 C C . ALA A 1 107 ? -6.165 -3.543 20.804 1.00 88.12 107 ALA A C 1
ATOM 847 O O . ALA A 1 107 ? -7.071 -3.043 21.474 1.00 88.12 107 ALA A O 1
ATOM 848 N N . SER A 1 108 ? -5.249 -2.790 20.182 1.00 89.19 108 SER A N 1
ATOM 849 C CA . SER A 1 108 ? -5.210 -1.327 20.269 1.00 89.19 108 SER A CA 1
ATOM 850 C C . SER A 1 108 ? -6.539 -0.688 19.859 1.00 89.19 108 SER A C 1
ATOM 852 O O . SER A 1 108 ? -7.131 -1.040 18.837 1.00 89.19 108 SER A O 1
ATOM 854 N N . GLU A 1 109 ? -6.976 0.326 20.609 1.00 87.12 109 GLU A N 1
ATOM 855 C CA . GLU A 1 109 ? -8.218 1.049 20.315 1.00 87.12 109 GLU A CA 1
ATOM 856 C C . GLU A 1 109 ? -8.194 1.779 18.969 1.00 87.12 109 GLU A C 1
ATOM 858 O O . GLU A 1 109 ? -9.248 1.985 18.370 1.00 87.12 109 GLU A O 1
ATOM 863 N N . ILE A 1 110 ? -7.000 2.097 18.454 1.00 85.38 110 ILE A N 1
ATOM 864 C CA . ILE A 1 110 ? -6.806 2.730 17.141 1.00 85.38 110 ILE A CA 1
ATOM 865 C C . ILE A 1 110 ? -7.448 1.894 16.021 1.00 85.38 110 ILE A C 1
ATOM 867 O O . ILE A 1 110 ? -7.938 2.462 15.046 1.00 85.38 110 ILE A O 1
ATOM 871 N N . ILE A 1 111 ? -7.511 0.567 16.181 1.00 88.44 111 ILE A N 1
ATOM 872 C CA . ILE A 1 111 ? -8.077 -0.359 15.191 1.00 88.44 111 ILE A CA 1
ATOM 873 C C . ILE A 1 111 ? -9.613 -0.272 15.119 1.00 88.44 111 ILE A C 1
ATOM 875 O O . ILE A 1 111 ? -10.187 -0.610 14.090 1.00 88.44 111 ILE A O 1
ATOM 879 N N . LYS A 1 112 ? -10.306 0.208 16.165 1.00 83.31 112 LYS A N 1
ATOM 880 C CA . LYS A 1 112 ? -11.784 0.181 16.240 1.00 83.31 112 LYS A CA 1
ATOM 881 C C . LYS A 1 112 ? -12.475 1.042 15.169 1.00 83.31 112 LYS A C 1
ATOM 883 O O . LYS A 1 112 ? -13.554 0.677 14.720 1.00 83.31 112 LYS A O 1
ATOM 888 N N . ASN A 1 113 ? -11.856 2.152 14.760 1.00 85.31 113 ASN A N 1
ATOM 889 C CA . ASN A 1 113 ? -12.402 3.104 13.774 1.00 85.31 113 ASN A CA 1
ATOM 890 C C . ASN A 1 113 ? -11.652 3.064 12.429 1.00 85.31 113 ASN A C 1
ATOM 892 O O . ASN A 1 113 ? -11.685 4.027 11.657 1.00 85.31 113 ASN A O 1
ATOM 896 N N . LEU A 1 114 ? -10.915 1.981 12.184 1.00 96.19 114 LEU A N 1
ATOM 897 C CA . LEU A 1 114 ? -10.085 1.792 11.003 1.00 96.19 114 LEU A CA 1
ATOM 898 C C . LEU A 1 114 ? -10.924 1.228 9.853 1.00 96.19 114 LEU A C 1
ATOM 900 O O . LEU A 1 114 ? -11.534 0.174 9.990 1.00 96.19 114 LEU A O 1
ATOM 904 N N . GLU A 1 115 ? -10.944 1.917 8.716 1.00 97.56 115 GLU A N 1
ATOM 905 C CA . GLU A 1 115 ? -11.667 1.464 7.521 1.00 97.56 115 GLU A CA 1
ATOM 906 C C . GLU A 1 115 ? -10.728 0.780 6.524 1.00 97.56 115 GLU A C 1
ATOM 908 O O . GLU A 1 115 ? -11.074 -0.252 5.948 1.00 97.56 115 GLU A O 1
ATOM 913 N N . ILE A 1 116 ? -9.526 1.334 6.337 1.00 98.56 116 ILE A N 1
ATOM 914 C CA . ILE A 1 116 ? -8.568 0.856 5.337 1.00 98.56 116 ILE A CA 1
ATOM 915 C C . ILE A 1 116 ? -7.177 0.676 5.941 1.00 98.56 116 ILE A C 1
ATOM 917 O O . ILE A 1 116 ? -6.667 1.547 6.649 1.00 98.56 116 ILE A O 1
ATOM 921 N N . VAL A 1 117 ? -6.527 -0.430 5.581 1.00 98.56 117 VAL A N 1
ATOM 922 C CA . VAL A 1 117 ? -5.085 -0.626 5.758 1.00 98.56 117 VAL A CA 1
ATOM 923 C C . VAL A 1 117 ? -4.413 -0.728 4.395 1.00 98.56 117 VAL A C 1
ATOM 925 O O . VAL A 1 117 ? -4.756 -1.582 3.576 1.00 98.56 117 VAL A O 1
ATOM 928 N N . ILE A 1 118 ? -3.422 0.130 4.172 1.00 98.75 118 ILE A N 1
ATOM 929 C CA . ILE A 1 118 ? -2.553 0.118 3.000 1.00 98.75 118 ILE A CA 1
ATOM 930 C C . ILE A 1 118 ? -1.263 -0.609 3.381 1.00 98.75 118 ILE A C 1
ATOM 932 O O . ILE A 1 118 ? -0.473 -0.109 4.184 1.00 98.75 118 ILE A O 1
ATOM 936 N N . LEU A 1 119 ? -1.059 -1.789 2.800 1.00 98.12 119 LEU A N 1
ATOM 937 C CA . LEU A 1 119 ? 0.164 -2.573 2.939 1.00 98.12 119 LEU A CA 1
ATOM 938 C C . LEU A 1 119 ? 1.077 -2.262 1.757 1.00 98.12 119 LEU A C 1
ATOM 940 O O . LEU A 1 119 ? 0.819 -2.722 0.644 1.00 98.12 119 LEU A O 1
ATOM 944 N N . ASP A 1 120 ? 2.119 -1.468 1.989 1.00 97.06 120 ASP A N 1
ATOM 945 C CA . ASP A 1 120 ? 3.136 -1.195 0.981 1.00 97.06 120 ASP A CA 1
ATOM 946 C C . ASP A 1 120 ? 4.193 -2.303 0.937 1.00 97.06 120 ASP A C 1
ATOM 948 O O . ASP A 1 120 ? 4.453 -2.996 1.926 1.00 97.06 120 ASP A O 1
ATOM 952 N N . GLU A 1 121 ? 4.797 -2.460 -0.234 1.00 95.25 121 GLU A N 1
ATOM 953 C CA . GLU A 1 121 ? 5.834 -3.444 -0.534 1.00 95.25 121 GLU A CA 1
ATOM 954 C C . GLU A 1 121 ? 5.508 -4.880 -0.095 1.00 95.25 121 GLU A C 1
ATOM 956 O O . GLU A 1 121 ? 6.336 -5.577 0.485 1.00 95.25 121 GLU A O 1
ATOM 961 N N . VAL A 1 122 ? 4.310 -5.369 -0.432 1.00 96.12 122 VAL A N 1
ATOM 962 C CA . VAL A 1 122 ? 3.837 -6.721 -0.060 1.00 96.12 122 VAL A CA 1
ATOM 963 C C . VAL A 1 122 ? 4.761 -7.850 -0.529 1.00 96.12 122 VAL A C 1
ATOM 965 O O . VAL A 1 122 ? 4.803 -8.900 0.101 1.00 96.12 122 VAL A O 1
ATOM 968 N N . HIS A 1 123 ? 5.574 -7.642 -1.565 1.00 94.50 123 HIS A N 1
ATOM 969 C CA . HIS A 1 123 ? 6.605 -8.602 -1.967 1.00 94.50 123 HIS A CA 1
ATOM 970 C C . HIS A 1 123 ? 7.639 -8.923 -0.862 1.00 94.50 123 HIS A C 1
ATOM 972 O O . HIS A 1 123 ? 8.307 -9.954 -0.944 1.00 94.50 123 HIS A O 1
ATOM 978 N N . TYR A 1 124 ? 7.740 -8.108 0.198 1.00 92.44 124 TYR A N 1
ATOM 979 C CA . TYR A 1 124 ? 8.521 -8.425 1.401 1.00 92.44 124 TYR A CA 1
ATOM 980 C C . TYR A 1 124 ? 7.972 -9.612 2.203 1.00 92.44 124 TYR A C 1
ATOM 982 O O . TYR A 1 124 ? 8.667 -10.099 3.092 1.00 92.44 124 TYR A O 1
ATOM 990 N N . ILE A 1 125 ? 6.788 -10.134 1.871 1.00 91.62 125 ILE A N 1
ATOM 991 C CA . ILE A 1 125 ? 6.246 -11.374 2.444 1.00 91.62 125 ILE A CA 1
ATOM 992 C C . ILE A 1 125 ? 7.200 -12.569 2.279 1.00 91.62 125 ILE A C 1
ATOM 994 O O . ILE A 1 125 ? 7.236 -13.444 3.131 1.00 91.62 125 ILE A O 1
ATOM 998 N N . ASN A 1 126 ? 8.036 -12.571 1.234 1.00 90.56 126 ASN A N 1
ATOM 999 C CA . ASN A 1 126 ? 9.039 -13.615 1.003 1.00 90.56 126 ASN A CA 1
ATOM 1000 C C . ASN A 1 126 ? 10.349 -13.394 1.792 1.00 90.56 126 ASN A C 1
ATOM 1002 O O . ASN A 1 126 ? 11.334 -14.101 1.588 1.00 90.56 126 ASN A O 1
ATOM 1006 N N . ASN A 1 127 ? 10.418 -12.376 2.655 1.00 93.56 127 ASN A N 1
ATOM 1007 C CA . ASN A 1 127 ? 11.577 -12.174 3.514 1.00 93.56 127 ASN A CA 1
ATOM 1008 C C . ASN A 1 127 ? 11.597 -13.254 4.618 1.00 93.56 127 ASN A C 1
ATOM 1010 O O . ASN A 1 127 ? 10.629 -13.341 5.374 1.00 93.56 127 ASN A O 1
ATOM 1014 N N . PRO A 1 128 ? 12.682 -14.036 4.767 1.00 91.88 128 PRO A N 1
ATOM 1015 C CA . PRO A 1 128 ? 12.711 -15.173 5.691 1.00 91.88 128 PRO A CA 1
ATOM 1016 C C . PRO A 1 128 ? 12.596 -14.769 7.167 1.00 91.88 128 PRO A C 1
ATOM 1018 O O . PRO A 1 128 ? 12.059 -15.527 7.968 1.00 91.88 128 PRO A O 1
ATOM 1021 N N . ASP A 1 129 ? 13.055 -13.569 7.527 1.00 92.25 129 ASP A N 1
ATOM 1022 C CA . ASP A 1 129 ? 13.117 -13.129 8.922 1.00 92.25 129 ASP A CA 1
ATOM 1023 C C . ASP A 1 129 ? 11.877 -12.329 9.342 1.00 92.25 129 ASP A C 1
ATOM 1025 O O . ASP A 1 129 ? 11.469 -12.352 10.504 1.00 92.25 129 ASP A O 1
ATOM 1029 N N . ARG A 1 130 ? 11.289 -11.572 8.407 1.00 92.75 130 ARG A N 1
ATOM 1030 C CA . ARG A 1 130 ? 10.240 -10.570 8.687 1.00 92.75 130 ARG A CA 1
ATOM 1031 C C . ARG A 1 130 ? 8.969 -10.743 7.863 1.00 92.75 130 ARG A C 1
ATOM 1033 O O . ARG A 1 130 ? 7.969 -10.098 8.168 1.00 92.75 130 ARG A O 1
ATOM 1040 N N . GLY A 1 131 ? 8.974 -11.603 6.847 1.00 92.31 131 GLY A N 1
ATOM 1041 C CA . GLY A 1 131 ? 7.844 -11.795 5.934 1.00 92.31 131 GLY A CA 1
ATOM 1042 C C . GLY A 1 131 ? 6.571 -12.259 6.637 1.00 92.31 131 GLY A C 1
ATOM 1043 O O . GLY A 1 131 ? 5.480 -11.790 6.307 1.00 92.31 131 GLY A O 1
ATOM 1044 N N . TYR A 1 132 ? 6.721 -13.057 7.703 1.00 95.00 132 TYR A N 1
ATOM 1045 C CA . TYR A 1 132 ? 5.606 -13.530 8.528 1.00 95.00 132 TYR A CA 1
ATOM 1046 C C . TYR A 1 132 ? 4.736 -12.385 9.071 1.00 95.00 132 TYR A C 1
ATOM 1048 O O . TYR A 1 132 ? 3.541 -12.571 9.280 1.00 95.00 132 TYR A O 1
ATOM 1056 N N . VAL A 1 133 ? 5.300 -11.189 9.280 1.00 96.19 133 VAL A N 1
ATOM 1057 C CA . VAL A 1 133 ? 4.556 -10.037 9.809 1.00 96.19 133 VAL A CA 1
ATOM 1058 C C . VAL A 1 133 ? 3.447 -9.609 8.836 1.00 96.19 133 VAL A C 1
ATOM 1060 O O . VAL A 1 133 ? 2.344 -9.287 9.278 1.00 96.19 133 VAL A O 1
ATOM 1063 N N . TRP A 1 134 ? 3.688 -9.658 7.518 1.00 95.75 134 TRP A N 1
ATOM 1064 C CA . TRP A 1 134 ? 2.661 -9.353 6.511 1.00 95.75 134 TRP A CA 1
ATOM 1065 C C . TRP A 1 134 ? 1.533 -10.379 6.552 1.00 95.75 134 TRP A C 1
ATOM 1067 O O . TRP A 1 134 ? 0.367 -9.989 6.607 1.00 95.75 134 TRP A O 1
ATOM 1077 N N . GLU A 1 135 ? 1.874 -11.669 6.577 1.00 95.00 135 GLU A N 1
ATOM 1078 C CA . GLU A 1 135 ? 0.888 -12.749 6.679 1.00 95.00 135 GLU A CA 1
ATOM 1079 C C . GLU A 1 135 ? 0.016 -12.583 7.921 1.00 95.00 135 GLU A C 1
ATOM 1081 O O . GLU A 1 135 ? -1.211 -12.584 7.823 1.00 95.00 135 GLU A O 1
ATOM 1086 N N . GLN A 1 136 ? 0.632 -12.363 9.084 1.00 96.62 136 GLN A N 1
ATOM 1087 C CA . GLN A 1 136 ? -0.107 -12.201 10.331 1.00 96.62 136 GLN A CA 1
ATOM 1088 C C . GLN A 1 136 ? -1.058 -11.005 10.278 1.00 96.62 136 GLN A C 1
ATOM 1090 O O . GLN A 1 136 ? -2.222 -11.145 10.639 1.00 96.62 136 GLN A O 1
ATOM 1095 N N . ILE A 1 137 ? -0.628 -9.848 9.766 1.00 97.00 137 ILE A N 1
ATOM 1096 C CA . ILE A 1 137 ? -1.513 -8.679 9.629 1.00 97.00 137 ILE A CA 1
ATOM 1097 C C . ILE A 1 137 ? -2.695 -8.983 8.704 1.00 97.00 137 ILE A C 1
ATOM 1099 O O . ILE A 1 137 ? -3.843 -8.690 9.047 1.00 97.00 137 ILE A O 1
ATOM 1103 N N . MET A 1 138 ? -2.431 -9.594 7.548 1.00 95.69 138 MET A N 1
ATOM 1104 C CA . MET A 1 138 ? -3.457 -9.957 6.571 1.00 95.69 138 MET A CA 1
ATOM 1105 C C . MET A 1 138 ? -4.510 -10.911 7.155 1.00 95.69 138 MET A C 1
ATOM 1107 O O . MET A 1 138 ? -5.696 -10.788 6.837 1.00 95.69 138 MET A O 1
ATOM 1111 N N . ILE A 1 139 ? -4.097 -11.826 8.033 1.00 95.56 139 ILE A N 1
ATOM 1112 C CA . ILE A 1 139 ? -4.977 -12.782 8.718 1.00 95.56 139 ILE A CA 1
ATOM 1113 C C . ILE A 1 139 ? -5.731 -12.114 9.879 1.00 95.56 139 ILE A C 1
ATOM 1115 O O . ILE A 1 139 ? -6.943 -12.280 10.004 1.00 95.56 139 ILE A O 1
ATOM 1119 N N . MET A 1 140 ? -5.027 -11.360 10.726 1.00 95.44 140 MET A N 1
ATOM 1120 C CA . MET A 1 140 ? -5.545 -10.835 11.996 1.00 95.44 140 MET A CA 1
ATOM 1121 C C . MET A 1 140 ? -6.468 -9.628 11.836 1.00 95.44 140 MET A C 1
ATOM 1123 O O . MET A 1 140 ? -7.303 -9.383 12.709 1.00 95.44 140 MET A O 1
ATOM 1127 N N . LEU A 1 141 ? -6.325 -8.847 10.760 1.00 96.00 141 LEU A N 1
ATOM 1128 C CA . LEU A 1 141 ? -7.161 -7.666 10.560 1.00 96.00 141 LEU A CA 1
ATOM 1129 C C . LEU A 1 141 ? -8.647 -8.053 10.503 1.00 96.00 141 LEU A C 1
ATOM 1131 O O . LEU A 1 141 ? -9.012 -8.934 9.718 1.00 96.00 141 LEU A O 1
ATOM 1135 N N . PRO A 1 142 ? -9.532 -7.373 11.254 1.00 93.56 142 PRO A N 1
ATOM 1136 C CA . PRO A 1 142 ? -10.970 -7.597 11.167 1.00 93.56 142 PRO A CA 1
ATOM 1137 C C . PRO A 1 142 ? -11.502 -7.558 9.727 1.00 93.56 142 PRO A C 1
ATOM 1139 O O . PRO A 1 142 ? -11.020 -6.798 8.888 1.00 93.56 142 PRO A O 1
ATOM 1142 N N . LYS A 1 143 ? -12.530 -8.364 9.435 1.00 91.31 143 LYS A N 1
ATOM 1143 C CA . LYS A 1 143 ? -13.072 -8.528 8.071 1.00 91.31 143 LYS A CA 1
ATOM 1144 C C . LYS A 1 143 ? -13.682 -7.258 7.472 1.00 91.31 143 LYS A C 1
ATOM 1146 O O . LYS A 1 143 ? -13.739 -7.144 6.256 1.00 91.31 143 LYS A O 1
ATOM 1151 N N . HIS A 1 144 ? -14.141 -6.330 8.315 1.00 91.50 144 HIS A N 1
ATOM 1152 C CA . HIS A 1 144 ? -14.703 -5.053 7.868 1.00 91.50 144 HIS A CA 1
ATOM 1153 C C . HIS A 1 144 ? -13.633 -4.076 7.357 1.00 91.50 144 HIS A C 1
ATOM 1155 O O . HIS A 1 144 ? -13.979 -3.111 6.685 1.00 91.50 144 HIS A O 1
ATOM 1161 N N . ILE A 1 145 ? -12.354 -4.323 7.665 1.00 96.69 145 ILE A N 1
ATOM 1162 C CA . ILE A 1 145 ? -11.240 -3.487 7.221 1.00 96.69 145 ILE A CA 1
ATOM 1163 C C . ILE A 1 145 ? -10.832 -3.916 5.815 1.00 96.69 145 ILE A C 1
ATOM 1165 O O . ILE A 1 145 ? -10.489 -5.085 5.580 1.00 96.69 145 ILE A O 1
ATOM 1169 N N . LEU A 1 146 ? -10.854 -2.962 4.887 1.00 97.62 146 LEU A N 1
ATOM 1170 C CA . LEU A 1 146 ? -10.410 -3.169 3.514 1.00 97.62 146 LEU A CA 1
ATOM 1171 C C . LEU A 1 146 ? -8.885 -3.144 3.444 1.00 97.62 146 LEU A C 1
ATOM 1173 O O . LEU A 1 146 ? -8.225 -2.323 4.085 1.00 97.62 146 LEU A O 1
ATOM 1177 N N . LEU A 1 147 ? -8.327 -4.027 2.620 1.00 98.25 147 LEU A N 1
ATOM 1178 C CA . LEU A 1 147 ? -6.898 -4.051 2.342 1.00 98.25 147 LEU A CA 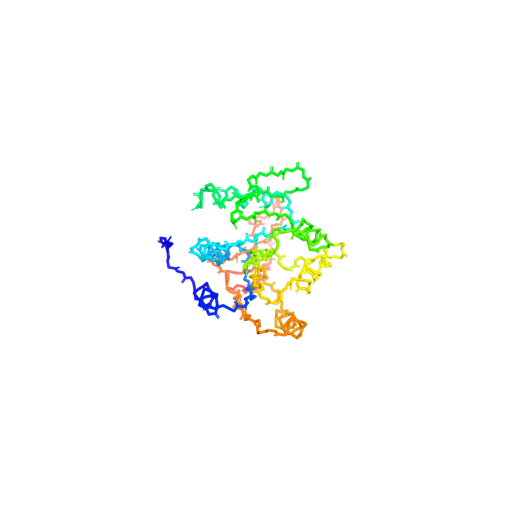1
ATOM 1179 C C . LEU A 1 147 ? -6.603 -3.387 0.995 1.00 98.25 147 LEU A C 1
ATOM 1181 O O . LEU A 1 147 ? -7.253 -3.656 -0.019 1.00 98.25 147 LEU A O 1
ATOM 1185 N N . VAL A 1 148 ? -5.571 -2.550 0.986 1.00 98.62 148 VAL A N 1
ATOM 1186 C CA . VAL A 1 148 ? -4.931 -2.034 -0.225 1.00 98.62 148 VAL A CA 1
ATOM 1187 C C . VAL A 1 148 ? -3.507 -2.557 -0.232 1.00 98.62 148 VAL A C 1
ATOM 1189 O O . VAL A 1 148 ? -2.629 -2.017 0.434 1.00 98.62 148 VAL A O 1
ATOM 1192 N N . MET A 1 149 ? -3.284 -3.650 -0.949 1.00 98.25 149 MET A N 1
ATOM 1193 C CA . MET A 1 149 ? -1.977 -4.293 -1.045 1.00 98.25 149 MET A CA 1
ATOM 1194 C C . MET A 1 149 ? -1.235 -3.745 -2.257 1.00 98.25 149 MET A C 1
ATOM 1196 O O . MET A 1 149 ? -1.693 -3.910 -3.389 1.00 98.25 149 MET A O 1
ATOM 1200 N N . LEU A 1 150 ? -0.096 -3.097 -2.030 1.00 98.06 150 LEU A N 1
ATOM 1201 C CA . LEU A 1 150 ? 0.762 -2.546 -3.072 1.00 98.06 150 LEU A CA 1
ATOM 1202 C C . LEU A 1 150 ? 2.055 -3.351 -3.132 1.00 98.06 150 LEU A C 1
ATOM 1204 O O . LEU A 1 150 ? 2.739 -3.540 -2.131 1.00 98.06 150 LEU A O 1
ATOM 1208 N N . SER A 1 151 ? 2.400 -3.834 -4.319 1.00 96.81 151 SER A N 1
ATOM 1209 C CA . SER A 1 151 ? 3.597 -4.644 -4.513 1.00 96.81 151 SER A CA 1
ATOM 1210 C C . SER A 1 151 ? 4.304 -4.299 -5.811 1.00 96.81 151 SER A C 1
ATOM 1212 O O . SER A 1 151 ? 3.673 -3.908 -6.798 1.00 96.81 151 SER A O 1
ATOM 1214 N N . ALA A 1 152 ? 5.621 -4.513 -5.827 1.00 94.12 152 ALA A N 1
ATOM 1215 C CA . ALA A 1 152 ? 6.350 -4.810 -7.051 1.00 94.12 152 ALA A CA 1
ATOM 1216 C C . ALA A 1 152 ? 5.734 -6.026 -7.777 1.00 94.12 152 ALA A C 1
ATOM 1218 O O . ALA A 1 152 ? 4.904 -6.758 -7.220 1.00 94.12 152 ALA A O 1
ATOM 1219 N N . THR A 1 153 ? 6.126 -6.232 -9.033 1.00 91.06 153 THR A N 1
ATOM 1220 C CA . THR A 1 153 ? 5.661 -7.365 -9.841 1.00 91.06 153 THR A CA 1
ATOM 1221 C C . THR A 1 153 ? 6.016 -8.686 -9.161 1.00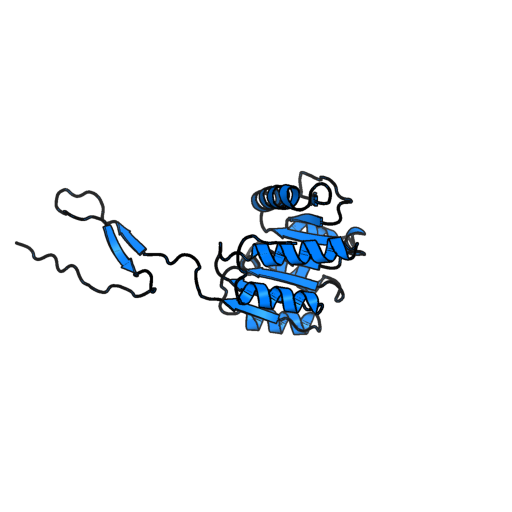 91.06 153 THR A C 1
ATOM 1223 O O . THR A 1 153 ? 7.194 -8.957 -8.929 1.00 91.06 153 THR A O 1
ATOM 1226 N N . VAL A 1 154 ? 5.003 -9.498 -8.852 1.00 90.12 154 VAL A N 1
ATOM 1227 C CA . VAL A 1 154 ? 5.165 -10.854 -8.309 1.00 90.12 154 VAL A CA 1
ATOM 1228 C C . VAL A 1 154 ? 4.356 -11.837 -9.161 1.00 90.12 154 VAL A C 1
ATOM 1230 O O . VAL A 1 154 ? 3.201 -11.540 -9.479 1.00 90.12 154 VAL A O 1
ATOM 1233 N N . PRO A 1 155 ? 4.934 -12.986 -9.556 1.00 86.94 155 PRO A N 1
ATOM 1234 C CA . PRO A 1 155 ? 4.298 -13.902 -10.505 1.00 86.94 155 PRO A CA 1
ATOM 1235 C C . PRO A 1 155 ? 3.109 -14.666 -9.904 1.00 86.94 155 PRO A C 1
ATOM 1237 O O . PRO A 1 155 ? 2.176 -15.012 -10.616 1.00 86.94 155 PRO A O 1
ATOM 1240 N N . ASN A 1 156 ? 3.105 -14.888 -8.589 1.00 91.75 156 ASN A N 1
ATOM 1241 C CA . ASN A 1 156 ? 2.085 -15.645 -7.858 1.00 91.75 156 ASN A CA 1
ATOM 1242 C C . ASN A 1 156 ? 0.993 -14.749 -7.234 1.00 91.75 156 ASN A C 1
ATOM 1244 O O . ASN A 1 1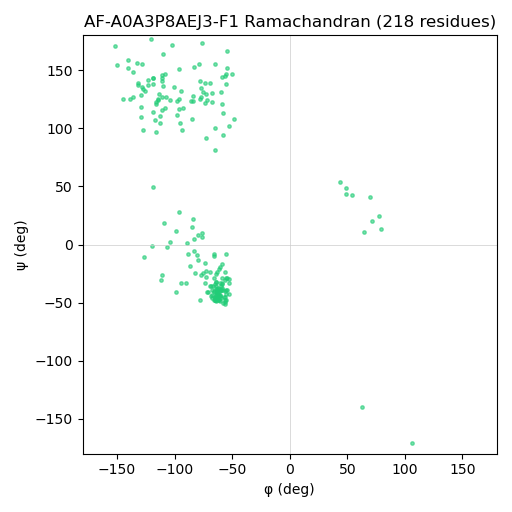56 ? 0.401 -15.091 -6.211 1.00 91.75 156 ASN A O 1
ATOM 1248 N N . ASN A 1 157 ? 0.719 -13.582 -7.828 1.00 94.31 157 ASN A N 1
ATOM 1249 C CA . ASN A 1 157 ? -0.248 -12.616 -7.287 1.00 94.31 157 ASN A CA 1
ATOM 1250 C C . ASN A 1 157 ? -1.667 -13.201 -7.107 1.00 94.31 157 ASN A C 1
ATOM 1252 O O . ASN A 1 157 ? -2.305 -12.938 -6.087 1.00 94.31 157 ASN A O 1
ATOM 1256 N N . TYR A 1 158 ? -2.138 -14.033 -8.041 1.00 95.62 158 TYR A N 1
ATOM 1257 C CA . TYR A 1 158 ? -3.433 -14.710 -7.953 1.00 95.62 158 TYR A CA 1
ATOM 1258 C C . TYR A 1 158 ? -3.477 -15.756 -6.841 1.00 95.62 158 TYR A C 1
ATOM 1260 O O . TYR A 1 158 ? -4.481 -15.831 -6.144 1.00 95.62 158 TYR A O 1
ATOM 1268 N N . GLU A 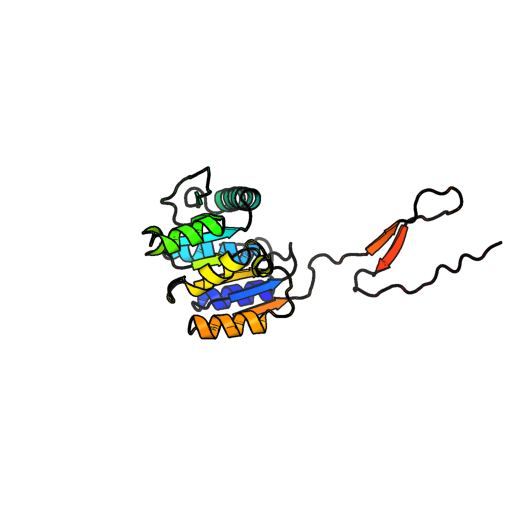1 159 ? -2.402 -16.518 -6.629 1.00 95.75 159 GLU A N 1
ATOM 1269 C CA . GLU A 1 159 ? -2.336 -17.524 -5.559 1.00 95.75 159 GLU A CA 1
ATOM 1270 C C . GLU A 1 159 ? -2.414 -16.870 -4.177 1.00 95.75 159 GLU A C 1
ATOM 1272 O O . GLU A 1 159 ? -3.175 -17.314 -3.317 1.00 95.75 159 GLU A O 1
ATOM 1277 N N . ILE A 1 160 ? -1.681 -15.768 -3.984 1.00 94.31 160 ILE A N 1
ATOM 1278 C CA . ILE A 1 160 ? -1.720 -14.982 -2.745 1.00 94.31 160 ILE A CA 1
ATOM 1279 C C . ILE A 1 160 ? -3.124 -14.404 -2.526 1.00 94.31 160 ILE A C 1
ATOM 1281 O O . ILE A 1 160 ? -3.667 -14.497 -1.426 1.00 94.31 160 ILE A O 1
ATOM 1285 N N . ALA A 1 161 ? -3.729 -13.819 -3.564 1.00 96.56 161 ALA A N 1
ATOM 1286 C CA . ALA A 1 161 ? -5.067 -13.237 -3.477 1.00 96.56 161 ALA A CA 1
ATOM 1287 C C . ALA A 1 161 ? -6.145 -14.283 -3.166 1.00 96.56 161 ALA A C 1
ATOM 1289 O O . ALA A 1 161 ? -7.023 -14.039 -2.342 1.00 96.56 161 ALA A O 1
ATOM 1290 N N . ASP A 1 162 ? -6.065 -15.449 -3.798 1.00 97.44 162 ASP A N 1
ATOM 1291 C CA . ASP A 1 162 ? -6.988 -16.565 -3.615 1.00 97.44 162 ASP A CA 1
ATOM 1292 C C . ASP A 1 162 ? -6.856 -17.192 -2.215 1.00 97.44 162 ASP A C 1
ATOM 1294 O O . ASP A 1 162 ? -7.854 -17.398 -1.517 1.00 97.44 162 ASP A O 1
ATOM 1298 N N . TRP A 1 163 ? -5.624 -17.407 -1.743 1.00 96.50 163 TRP A N 1
ATOM 1299 C CA . TRP A 1 163 ? -5.362 -17.805 -0.358 1.00 96.50 163 TRP A CA 1
ATOM 1300 C C . TRP A 1 163 ? -5.951 -16.800 0.634 1.00 96.50 163 TRP A C 1
ATOM 1302 O O . TRP A 1 163 ? -6.717 -17.184 1.523 1.00 96.50 163 TRP A O 1
ATOM 1312 N N . LEU A 1 164 ? -5.652 -15.513 0.457 1.00 96.31 164 LEU A N 1
ATOM 1313 C CA . LEU A 1 164 ? -6.106 -14.480 1.377 1.00 96.31 164 LEU A CA 1
ATOM 1314 C C . LEU A 1 164 ? -7.629 -14.328 1.357 1.00 96.31 164 LEU A C 1
ATOM 1316 O O . LEU A 1 164 ? -8.254 -14.177 2.410 1.00 96.31 164 LEU A O 1
ATOM 1320 N N . GLY A 1 165 ? -8.232 -14.415 0.172 1.00 96.88 165 GLY A N 1
ATOM 1321 C CA . GLY A 1 165 ? -9.676 -14.367 -0.010 1.00 96.88 165 GLY A CA 1
ATOM 1322 C C . GLY A 1 165 ? -10.388 -15.497 0.729 1.00 96.88 165 GLY A C 1
ATOM 1323 O O . GLY A 1 165 ? -11.391 -15.247 1.398 1.00 96.88 165 GLY A O 1
ATOM 1324 N N . ARG A 1 166 ? -9.827 -16.716 0.723 1.00 96.81 166 ARG A N 1
ATOM 1325 C CA . ARG A 1 166 ? -10.327 -17.834 1.544 1.00 96.81 166 ARG A CA 1
ATOM 1326 C C . ARG A 1 166 ? -10.196 -17.575 3.038 1.00 96.81 166 ARG A C 1
ATOM 1328 O O . ARG A 1 166 ? -11.160 -17.785 3.770 1.00 96.81 166 ARG A O 1
ATOM 1335 N N . VAL A 1 167 ? -9.026 -17.126 3.495 1.00 95.69 167 VAL A N 1
ATOM 1336 C CA . VAL A 1 167 ? -8.766 -16.908 4.928 1.00 95.69 167 VAL A CA 1
ATOM 1337 C C . VAL A 1 167 ? -9.674 -15.815 5.494 1.00 95.69 167 VAL A C 1
ATOM 1339 O O . VAL A 1 167 ? -10.273 -15.979 6.559 1.00 95.69 167 VAL A O 1
ATOM 1342 N N . ARG A 1 168 ? -9.832 -14.706 4.767 1.00 94.69 168 ARG A N 1
ATOM 1343 C CA . ARG A 1 168 ? -10.671 -13.578 5.198 1.00 94.69 168 ARG A CA 1
ATOM 1344 C C . ARG A 1 168 ? -12.153 -13.801 4.893 1.00 94.69 168 ARG A C 1
ATOM 1346 O O . ARG A 1 168 ? -13.010 -13.264 5.597 1.00 94.69 168 ARG A O 1
ATOM 1353 N N . GLY A 1 169 ? -12.482 -14.633 3.908 1.00 94.06 169 GLY A N 1
ATOM 1354 C CA . GLY A 1 169 ? -13.843 -14.815 3.406 1.00 94.06 169 GLY A CA 1
ATOM 1355 C C . GLY A 1 169 ? -14.348 -13.584 2.653 1.00 94.06 169 GLY A C 1
ATOM 1356 O O . GLY A 1 169 ? -15.488 -13.173 2.860 1.00 94.06 169 GLY A O 1
ATOM 1357 N N . CYS A 1 170 ? -13.492 -12.961 1.839 1.00 92.94 170 CYS A N 1
ATOM 1358 C CA . CYS A 1 170 ? -13.837 -11.816 0.997 1.00 92.94 170 CYS A CA 1
ATOM 1359 C C . CYS A 1 170 ? -13.166 -11.901 -0.382 1.00 92.94 170 CYS A C 1
ATOM 1361 O O . CYS A 1 170 ? -12.176 -12.604 -0.566 1.00 92.94 170 CYS A O 1
ATOM 1363 N N . GLU A 1 171 ? -13.719 -11.186 -1.362 1.00 94.75 171 GLU A N 1
ATOM 1364 C CA . GLU A 1 171 ? -13.145 -11.091 -2.706 1.00 94.75 171 GLU A CA 1
ATOM 1365 C C . GLU A 1 171 ? -11.916 -10.162 -2.701 1.00 94.75 171 GLU A C 1
ATOM 1367 O O . GLU A 1 171 ? -11.976 -9.041 -2.186 1.00 94.75 171 GLU A O 1
ATOM 1372 N N . ILE A 1 172 ? -10.810 -10.622 -3.297 1.00 97.19 172 ILE A N 1
ATOM 1373 C CA . ILE A 1 172 ? -9.575 -9.849 -3.479 1.00 97.19 172 ILE A CA 1
ATOM 1374 C C . ILE A 1 172 ? -9.405 -9.541 -4.969 1.00 97.19 172 ILE A C 1
ATOM 1376 O O . ILE A 1 172 ? -9.200 -10.445 -5.779 1.00 97.19 172 ILE A O 1
ATOM 1380 N N . HIS A 1 173 ? -9.451 -8.264 -5.348 1.00 98.00 173 HIS A N 1
ATOM 1381 C CA . HIS A 1 173 ? -9.273 -7.860 -6.743 1.00 98.00 173 HIS A CA 1
ATOM 1382 C C . HIS A 1 173 ? -7.798 -7.703 -7.098 1.00 98.00 173 HIS A C 1
ATOM 1384 O O . HIS A 1 173 ? -7.161 -6.726 -6.704 1.00 98.00 173 HIS A O 1
ATOM 1390 N N . VAL A 1 174 ? -7.269 -8.641 -7.884 1.00 98.00 174 VAL A N 1
ATOM 1391 C CA . VAL A 1 174 ? -5.909 -8.555 -8.430 1.00 98.00 174 VAL A CA 1
ATOM 1392 C C . VAL A 1 174 ? -5.877 -7.600 -9.618 1.00 98.00 174 VAL A C 1
ATOM 1394 O O . VAL A 1 174 ? -6.623 -7.750 -10.587 1.00 98.00 174 VAL A O 1
ATOM 1397 N N . ILE A 1 175 ? -4.990 -6.613 -9.548 1.00 97.44 175 ILE A N 1
ATOM 1398 C CA . ILE A 1 175 ? -4.762 -5.603 -10.577 1.00 97.44 175 ILE A CA 1
ATOM 1399 C C . ILE A 1 175 ? -3.268 -5.594 -10.876 1.00 97.44 175 ILE A C 1
ATOM 1401 O O . ILE A 1 175 ? -2.476 -4.998 -10.147 1.00 97.44 175 ILE A O 1
ATOM 1405 N N . ALA A 1 176 ? -2.886 -6.280 -11.949 1.00 94.31 176 ALA A N 1
ATOM 1406 C CA . ALA A 1 176 ? -1.496 -6.420 -12.354 1.00 94.31 176 ALA A CA 1
ATOM 1407 C C . ALA A 1 176 ? -1.184 -5.614 -13.624 1.00 94.31 176 ALA A C 1
ATOM 1409 O O . ALA A 1 176 ? -2.035 -5.462 -14.504 1.00 94.31 176 ALA A O 1
ATOM 1410 N N . THR A 1 177 ? 0.043 -5.103 -13.721 1.00 90.75 177 THR A N 1
ATOM 1411 C CA . THR A 1 177 ? 0.607 -4.567 -14.965 1.00 90.75 177 THR A CA 1
ATOM 1412 C C . THR A 1 177 ? 2.098 -4.867 -15.048 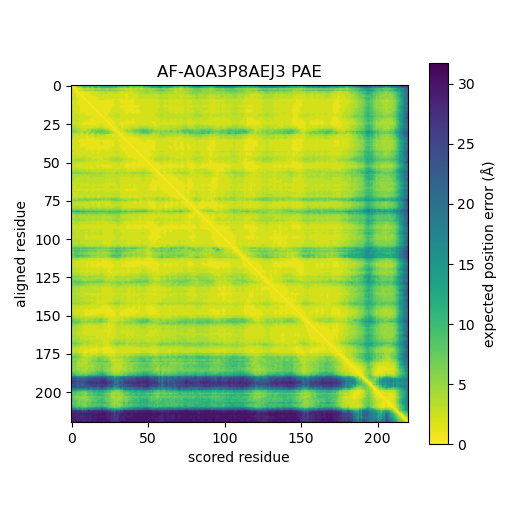1.00 90.75 177 THR A C 1
ATOM 1414 O O . THR A 1 177 ? 2.875 -4.471 -14.179 1.00 90.75 177 THR A O 1
ATOM 1417 N N . ASP A 1 178 ? 2.503 -5.502 -16.145 1.00 86.12 178 ASP A N 1
ATOM 1418 C CA . ASP A 1 178 ? 3.913 -5.786 -16.433 1.00 86.12 178 ASP A CA 1
ATOM 1419 C C . ASP A 1 178 ? 4.598 -4.644 -17.194 1.00 86.12 178 ASP A C 1
ATOM 1421 O O . ASP A 1 178 ? 5.820 -4.632 -17.349 1.00 86.12 178 ASP A O 1
ATOM 1425 N N . LYS A 1 179 ? 3.828 -3.648 -17.648 1.00 85.44 179 LYS A N 1
ATOM 1426 C CA . LYS A 1 179 ? 4.351 -2.498 -18.385 1.00 85.44 179 LYS A CA 1
ATOM 1427 C C . LYS A 1 179 ? 5.102 -1.554 -17.444 1.00 85.44 179 LYS A C 1
ATOM 1429 O O . LYS A 1 179 ? 4.515 -1.020 -16.504 1.00 85.44 179 LYS A O 1
ATOM 1434 N N . ARG A 1 180 ? 6.383 -1.301 -17.733 1.00 86.12 180 ARG A N 1
ATOM 1435 C CA . ARG A 1 180 ? 7.156 -0.221 -17.098 1.00 86.12 180 ARG A CA 1
ATOM 1436 C C . ARG A 1 180 ? 6.768 1.129 -17.718 1.00 86.12 180 ARG A C 1
ATOM 1438 O O . ARG A 1 180 ? 6.714 1.213 -18.945 1.00 86.12 180 ARG A O 1
ATOM 1445 N N . PRO A 1 181 ? 6.528 2.185 -16.918 1.00 84.56 181 PRO A N 1
ATOM 1446 C CA . PRO A 1 181 ? 6.265 3.522 -17.458 1.00 84.56 181 PRO A CA 1
ATOM 1447 C C . PRO A 1 181 ? 7.462 4.087 -18.227 1.00 84.56 181 PRO A C 1
ATOM 1449 O O . PRO A 1 181 ? 7.290 4.716 -19.265 1.00 84.56 181 PRO A O 1
ATOM 1452 N N . VAL A 1 182 ? 8.670 3.832 -17.717 1.00 87.88 182 VAL A N 1
ATOM 1453 C CA . VAL A 1 182 ? 9.936 4.202 -18.354 1.00 87.88 182 VAL A CA 1
ATOM 1454 C C . VAL A 1 182 ? 10.642 2.910 -18.775 1.00 87.88 182 VAL A C 1
ATOM 1456 O O . VAL A 1 182 ? 11.049 2.140 -17.896 1.00 87.88 182 VAL A O 1
ATOM 1459 N N . PRO A 1 183 ? 10.744 2.627 -20.088 1.00 89.19 183 PRO A N 1
ATOM 1460 C CA . PRO A 1 183 ? 11.518 1.501 -20.598 1.00 89.19 183 PRO A CA 1
ATOM 1461 C C . PRO A 1 183 ? 12.985 1.597 -20.172 1.00 89.19 183 PRO A C 1
ATOM 1463 O O . PRO A 1 183 ? 13.534 2.695 -20.094 1.00 89.19 183 PRO A O 1
ATOM 1466 N N . LEU A 1 184 ? 13.609 0.453 -19.895 1.00 91.62 184 LEU A N 1
ATOM 1467 C CA . LEU A 1 184 ? 15.022 0.379 -19.528 1.00 91.62 184 LEU A CA 1
ATOM 1468 C C . LEU A 1 184 ? 15.814 -0.299 -20.640 1.00 91.62 184 LEU A C 1
ATOM 1470 O O . LEU A 1 184 ? 15.342 -1.260 -21.238 1.00 91.62 184 LEU A O 1
ATOM 1474 N N . GLU A 1 185 ? 17.029 0.186 -20.855 1.00 94.56 185 GLU A N 1
ATOM 1475 C CA . GLU A 1 185 ? 18.042 -0.441 -21.697 1.00 94.56 185 GLU A CA 1
ATOM 1476 C C . GLU A 1 185 ? 19.158 -0.963 -20.792 1.00 94.56 185 GLU A C 1
ATOM 1478 O O . GLU A 1 185 ? 19.571 -0.292 -19.841 1.00 94.56 185 GLU A O 1
ATOM 1483 N N . HIS A 1 186 ? 19.635 -2.175 -21.061 1.00 94.12 186 HIS A N 1
ATOM 1484 C CA . HIS A 1 186 ? 20.685 -2.802 -20.265 1.00 94.12 186 HIS A CA 1
ATOM 1485 C C . HIS A 1 186 ? 21.981 -2.814 -21.058 1.00 94.12 186 HIS A C 1
ATOM 1487 O O . HIS A 1 186 ? 22.020 -3.327 -22.175 1.00 94.12 186 HIS A O 1
ATOM 1493 N N . TYR A 1 187 ? 23.047 -2.300 -20.452 1.00 92.38 187 TYR A N 1
ATOM 1494 C CA . TYR A 1 187 ? 24.371 -2.254 -21.054 1.00 92.38 187 TYR A CA 1
ATOM 1495 C C . TYR A 1 187 ? 25.379 -3.061 -20.234 1.00 92.38 187 TYR A C 1
ATOM 1497 O O . TYR A 1 187 ? 25.351 -3.038 -19.003 1.00 92.38 187 TYR A O 1
ATOM 1505 N N . LEU A 1 188 ? 26.299 -3.734 -20.920 1.00 90.25 188 LEU A N 1
ATOM 1506 C CA . LEU A 1 188 ? 27.490 -4.337 -20.341 1.00 90.25 188 LEU A CA 1
ATOM 1507 C C . LEU A 1 188 ? 28.667 -3.374 -20.498 1.00 90.25 188 LEU A C 1
ATOM 1509 O O . LEU A 1 188 ? 28.992 -2.964 -21.614 1.00 90.25 188 LEU A O 1
ATOM 1513 N N . TYR A 1 189 ? 29.313 -3.046 -19.382 1.00 89.56 189 TYR A N 1
ATOM 1514 C CA . TYR A 1 189 ? 30.544 -2.266 -19.370 1.00 89.56 189 TYR A CA 1
ATOM 1515 C C . TYR A 1 189 ? 31.764 -3.188 -19.253 1.00 89.56 189 TYR A C 1
ATOM 1517 O O . TYR A 1 189 ? 31.843 -3.975 -18.310 1.00 89.56 189 TYR A O 1
ATOM 1525 N N . THR A 1 190 ? 32.706 -3.105 -20.195 1.00 87.31 190 THR A N 1
ATOM 1526 C CA . THR A 1 190 ? 33.837 -4.051 -20.321 1.00 87.31 190 THR A CA 1
ATOM 1527 C C . THR A 1 190 ? 35.191 -3.513 -19.834 1.00 87.31 190 THR A C 1
ATOM 1529 O O . THR A 1 190 ? 36.177 -4.245 -19.869 1.00 87.31 190 THR A O 1
ATOM 1532 N N . GLY A 1 191 ? 35.253 -2.287 -19.301 1.00 82.25 191 GLY A N 1
ATOM 1533 C CA . GLY A 1 191 ? 36.471 -1.690 -18.722 1.00 82.25 191 GLY A CA 1
ATOM 1534 C C . GLY A 1 191 ? 37.104 -0.601 -19.595 1.00 82.25 191 GLY A C 1
ATOM 1535 O O . GLY A 1 191 ? 36.486 -0.164 -20.548 1.00 82.25 191 GLY A O 1
ATOM 1536 N N . MET A 1 192 ? 38.313 -0.137 -19.250 1.00 70.19 192 MET A N 1
ATOM 1537 C CA . MET A 1 192 ? 39.060 0.923 -19.966 1.00 70.19 192 MET A CA 1
ATOM 1538 C C . MET A 1 192 ? 40.392 0.397 -20.516 1.00 70.19 192 MET A C 1
ATOM 1540 O O . MET A 1 192 ? 41.458 0.942 -20.239 1.00 70.19 192 MET A O 1
ATOM 1544 N N . THR A 1 193 ? 40.385 -0.732 -21.212 1.00 66.19 193 THR A N 1
ATOM 1545 C CA . THR A 1 193 ? 41.588 -1.179 -21.921 1.00 66.19 193 THR A CA 1
ATOM 1546 C C . THR A 1 193 ? 41.736 -0.355 -23.196 1.00 66.19 193 THR A C 1
ATOM 1548 O O . THR A 1 193 ? 40.813 -0.321 -24.002 1.00 66.19 193 THR A O 1
ATOM 1551 N N . GLU A 1 194 ? 42.905 0.261 -23.417 1.00 62.88 194 GLU A N 1
ATOM 1552 C CA . GLU A 1 194 ? 43.218 1.099 -24.600 1.00 62.88 194 GLU A CA 1
ATOM 1553 C C . GLU A 1 194 ? 43.001 0.390 -25.957 1.00 62.88 194 GLU A C 1
ATOM 1555 O O . GLU A 1 194 ? 43.066 1.010 -27.013 1.00 62.88 194 GLU A O 1
ATOM 1560 N N . GLN A 1 195 ? 42.734 -0.918 -25.931 1.00 63.56 195 GLN A N 1
ATOM 1561 C CA . GLN A 1 195 ? 42.505 -1.780 -27.087 1.00 63.56 195 GLN A CA 1
ATOM 1562 C C . GLN A 1 195 ? 41.089 -1.691 -27.682 1.00 63.56 195 GLN A C 1
ATOM 1564 O O . GLN A 1 195 ? 40.888 -2.175 -28.793 1.00 63.56 195 GLN A O 1
ATOM 1569 N N . TYR A 1 196 ? 40.107 -1.091 -26.996 1.00 61.22 196 TYR A N 1
ATOM 1570 C CA . TYR A 1 196 ? 38.720 -1.038 -27.483 1.00 61.22 196 TYR A CA 1
ATOM 1571 C C . TYR A 1 196 ? 38.201 0.398 -27.607 1.00 61.22 196 TYR A C 1
ATOM 1573 O O . TYR A 1 196 ? 38.405 1.225 -26.728 1.00 61.22 196 TYR A O 1
ATOM 1581 N N . THR A 1 197 ? 37.491 0.688 -28.701 1.00 63.88 197 THR A N 1
ATOM 1582 C CA . THR A 1 197 ? 36.928 2.018 -29.006 1.00 63.88 197 THR A CA 1
ATOM 1583 C C . THR A 1 197 ? 35.550 2.260 -28.385 1.00 63.88 197 THR A C 1
ATOM 1585 O O . THR A 1 197 ? 35.123 3.406 -28.262 1.00 63.88 197 THR A O 1
ATOM 1588 N N . SER A 1 198 ? 34.849 1.197 -27.977 1.00 70.75 198 SER A N 1
ATOM 1589 C CA . SER A 1 198 ? 33.595 1.270 -27.227 1.00 70.75 198 SER A CA 1
ATOM 1590 C C . SER A 1 198 ? 33.614 0.252 -26.097 1.00 70.75 198 SER A C 1
ATOM 1592 O O . SER A 1 198 ? 33.859 -0.931 -26.327 1.00 70.75 198 SER A O 1
ATOM 1594 N N . HIS A 1 199 ? 33.343 0.728 -24.885 1.00 81.06 199 HIS A N 1
ATOM 1595 C CA . HIS A 1 199 ? 33.340 -0.074 -23.661 1.00 81.06 199 HIS A CA 1
ATOM 1596 C C . HIS A 1 199 ? 31.936 -0.349 -23.128 1.00 81.06 199 HIS A C 1
ATOM 1598 O O . HIS A 1 199 ? 31.792 -1.014 -22.106 1.00 81.06 199 HIS A O 1
ATOM 1604 N N . LEU A 1 200 ? 30.907 0.196 -23.782 1.00 88.06 200 LEU A N 1
ATOM 1605 C CA . LEU A 1 200 ? 29.518 0.071 -23.371 1.00 88.06 200 LEU A CA 1
ATOM 1606 C C . LEU A 1 200 ? 28.735 -0.636 -24.478 1.00 88.06 200 LEU A C 1
ATOM 1608 O O . LEU A 1 200 ? 28.568 -0.106 -25.576 1.00 88.06 200 LEU A O 1
ATOM 1612 N N . HIS A 1 201 ? 28.254 -1.838 -24.186 1.00 88.31 201 HIS A N 1
ATOM 1613 C CA . HIS A 1 201 ? 27.575 -2.689 -25.159 1.00 88.31 201 HIS A CA 1
ATOM 1614 C C . HIS A 1 201 ? 26.127 -2.901 -24.737 1.00 88.31 201 HIS A C 1
ATOM 1616 O O . HIS A 1 201 ? 25.876 -3.409 -23.648 1.00 88.31 201 HIS A O 1
ATOM 1622 N N . LEU A 1 202 ? 25.175 -2.511 -25.584 1.00 91.44 202 LEU A N 1
ATOM 1623 C CA . LEU A 1 202 ? 23.757 -2.764 -25.338 1.00 91.44 202 LEU A CA 1
ATOM 1624 C C . LEU A 1 202 ? 23.497 -4.274 -25.416 1.00 91.44 202 LEU A C 1
ATOM 1626 O O . LEU A 1 202 ? 23.789 -4.892 -26.436 1.00 91.44 202 LEU A O 1
ATOM 1630 N N . ILE A 1 203 ? 22.962 -4.852 -24.342 1.00 94.19 203 ILE A N 1
ATOM 1631 C CA . ILE A 1 203 ? 22.642 -6.284 -24.237 1.00 94.19 203 ILE A CA 1
ATOM 1632 C C . ILE A 1 203 ? 21.135 -6.549 -24.202 1.00 94.19 203 ILE A C 1
ATOM 1634 O O . ILE A 1 203 ? 20.702 -7.622 -24.611 1.00 94.19 203 ILE A O 1
ATOM 1638 N N . VAL A 1 204 ? 20.323 -5.590 -23.746 1.00 94.31 204 VAL A N 1
ATOM 1639 C CA . VAL A 1 204 ? 18.854 -5.669 -23.807 1.00 94.31 204 VAL A CA 1
ATOM 1640 C C . VAL A 1 204 ? 18.306 -4.310 -24.215 1.00 94.31 204 VAL A C 1
ATOM 1642 O O . VAL A 1 204 ? 18.615 -3.311 -23.562 1.00 94.31 204 VAL A O 1
ATOM 1645 N N . ASP A 1 205 ? 17.510 -4.276 -25.283 1.00 92.94 205 ASP A N 1
ATOM 1646 C CA . ASP A 1 205 ? 16.872 -3.050 -25.766 1.00 92.94 205 ASP A CA 1
ATOM 1647 C C . ASP A 1 205 ? 15.668 -2.622 -24.903 1.00 92.94 205 ASP A C 1
ATOM 1649 O O . ASP A 1 205 ? 15.207 -3.341 -24.013 1.00 92.94 205 ASP A O 1
ATOM 1653 N N . LYS A 1 206 ? 15.121 -1.439 -25.200 1.00 92.25 206 LYS A N 1
ATOM 1654 C CA . LYS A 1 206 ? 13.940 -0.875 -24.526 1.00 92.25 206 LYS A CA 1
ATOM 1655 C C . LYS A 1 206 ? 12.665 -1.724 -24.646 1.00 92.25 206 LYS A C 1
ATOM 1657 O O . LYS A 1 206 ? 11.736 -1.526 -23.864 1.00 92.25 206 LYS A O 1
ATOM 1662 N N . ASP A 1 207 ? 12.601 -2.630 -25.621 1.00 90.06 207 ASP A N 1
ATOM 1663 C CA . ASP A 1 207 ? 11.481 -3.555 -25.823 1.00 90.06 207 ASP A CA 1
ATOM 1664 C C . ASP A 1 207 ? 11.690 -4.867 -25.036 1.00 90.06 207 ASP A C 1
ATOM 1666 O O . ASP A 1 207 ? 10.850 -5.768 -25.094 1.00 90.06 207 ASP A O 1
ATOM 1670 N N . GLY A 1 208 ? 12.794 -4.988 -24.288 1.00 88.50 208 GLY A N 1
ATOM 1671 C CA . GLY A 1 208 ? 13.151 -6.172 -23.512 1.00 88.50 208 GLY A CA 1
ATOM 1672 C C . GLY A 1 208 ? 13.771 -7.294 -24.345 1.00 88.50 208 GLY A C 1
ATOM 1673 O O . GLY A 1 208 ? 13.865 -8.423 -23.859 1.00 88.50 208 GLY A O 1
ATOM 1674 N N . ARG A 1 209 ? 14.183 -7.032 -25.592 1.00 92.06 209 ARG A N 1
ATOM 1675 C CA . ARG A 1 209 ? 14.810 -8.042 -26.452 1.00 92.06 209 ARG A CA 1
ATOM 1676 C C . ARG A 1 209 ? 16.296 -8.138 -26.145 1.00 92.06 209 ARG A C 1
ATOM 1678 O O . ARG A 1 209 ? 17.008 -7.135 -26.168 1.00 92.06 209 ARG A O 1
ATOM 1685 N N . PHE A 1 210 ? 16.763 -9.358 -25.891 1.00 93.62 210 PHE A N 1
ATOM 1686 C CA . PHE A 1 210 ? 18.189 -9.634 -25.777 1.00 93.62 210 PHE A CA 1
ATOM 1687 C C . PHE A 1 210 ? 18.864 -9.463 -27.140 1.00 93.62 210 PHE A C 1
ATOM 1689 O O . PHE A 1 210 ? 18.399 -10.006 -28.145 1.00 93.62 210 PHE A O 1
ATOM 1696 N N . ILE A 1 211 ? 19.956 -8.705 -27.170 1.00 89.38 211 ILE A N 1
ATOM 1697 C CA . ILE A 1 211 ? 20.719 -8.444 -28.384 1.00 89.38 211 ILE A CA 1
ATOM 1698 C C . ILE A 1 211 ? 21.849 -9.470 -28.471 1.00 89.38 211 ILE A C 1
ATOM 1700 O O . ILE A 1 211 ? 22.907 -9.306 -27.871 1.00 89.38 211 ILE A O 1
ATOM 1704 N N . ASP A 1 212 ? 21.621 -10.519 -29.261 1.00 79.00 212 ASP A N 1
ATOM 1705 C CA . ASP A 1 212 ? 22.596 -11.587 -29.535 1.00 79.00 212 ASP A CA 1
ATOM 1706 C C . ASP A 1 212 ? 23.583 -11.226 -30.662 1.00 79.00 212 ASP A C 1
ATOM 1708 O O . ASP A 1 212 ? 24.163 -12.084 -31.327 1.00 79.00 212 ASP A O 1
ATOM 1712 N N . SER A 1 213 ? 23.775 -9.934 -30.945 1.00 64.44 213 SER A N 1
ATOM 1713 C CA . SER A 1 213 ? 24.809 -9.533 -31.892 1.00 64.44 213 SER A CA 1
ATOM 1714 C C . SER A 1 213 ? 26.165 -9.717 -31.224 1.00 64.44 213 SER A C 1
ATOM 1716 O O . SER A 1 213 ? 26.678 -8.816 -30.556 1.00 64.44 213 SER A O 1
ATOM 1718 N N . GLY A 1 214 ? 26.742 -10.902 -31.417 1.00 53.94 214 GLY A N 1
ATOM 1719 C CA . GLY A 1 214 ? 28.157 -11.140 -31.229 1.00 53.94 214 GLY A CA 1
ATOM 1720 C C . GLY A 1 214 ? 28.927 -10.042 -31.949 1.00 53.94 214 GLY A C 1
ATOM 1721 O O . GLY A 1 214 ? 29.002 -10.022 -33.178 1.00 53.94 214 GLY A O 1
ATOM 1722 N N . ASN A 1 215 ? 29.519 -9.130 -31.180 1.00 50.03 215 ASN A N 1
ATOM 1723 C CA . ASN A 1 215 ? 30.671 -8.381 -31.647 1.00 50.03 215 ASN A CA 1
ATOM 1724 C C . ASN A 1 215 ? 31.779 -9.418 -31.833 1.00 50.03 215 ASN A C 1
ATOM 1726 O O . ASN A 1 215 ? 32.602 -9.649 -30.949 1.00 50.03 215 ASN A O 1
ATOM 1730 N N . VAL A 1 216 ? 31.734 -10.109 -32.974 1.00 46.34 216 VAL A N 1
ATOM 1731 C CA . VAL A 1 216 ? 32.873 -10.802 -33.548 1.00 46.34 216 VAL A CA 1
ATOM 1732 C C . VAL A 1 216 ? 33.900 -9.702 -33.730 1.00 46.34 216 VAL A C 1
ATOM 1734 O O . VAL A 1 216 ? 33.852 -8.944 -34.699 1.00 46.34 216 VAL A O 1
ATOM 1737 N N . TYR A 1 217 ? 34.774 -9.558 -32.738 1.00 48.03 217 TYR A N 1
ATOM 1738 C CA . TYR A 1 217 ? 36.012 -8.828 -32.887 1.00 48.03 217 TYR A CA 1
ATOM 1739 C C . TYR A 1 217 ? 36.697 -9.440 -34.105 1.00 48.03 217 TYR A C 1
ATOM 1741 O O . TYR A 1 217 ? 37.211 -10.556 -34.047 1.00 48.03 217 TYR A O 1
ATOM 1749 N N . LYS A 1 218 ? 36.621 -8.752 -35.247 1.00 39.41 218 LYS A N 1
ATOM 1750 C CA . LYS A 1 218 ? 37.531 -9.021 -36.348 1.00 39.41 218 LYS A CA 1
ATOM 1751 C C . LYS A 1 218 ? 38.904 -8.643 -35.815 1.00 39.41 218 LYS A C 1
ATOM 1753 O O . LYS A 1 218 ? 39.210 -7.463 -35.695 1.00 39.41 218 LYS A O 1
ATOM 1758 N N . SER A 1 219 ? 39.663 -9.655 -35.413 1.00 37.97 219 SER A N 1
ATOM 1759 C CA . SER A 1 219 ? 41.106 -9.552 -35.265 1.00 37.97 219 SER A CA 1
ATOM 1760 C C . SER A 1 219 ? 41.669 -9.133 -36.622 1.00 37.97 219 SER A C 1
ATOM 1762 O O . SER A 1 219 ? 41.526 -9.888 -37.590 1.00 37.97 219 SER A O 1
ATOM 1764 N N . GLU A 1 220 ? 42.222 -7.926 -36.700 1.00 37.66 220 GLU A N 1
ATOM 1765 C CA . GLU A 1 220 ? 43.249 -7.612 -37.699 1.00 37.66 220 GLU A CA 1
ATOM 1766 C C . GLU A 1 220 ? 44.551 -8.341 -37.353 1.00 37.66 220 GLU A C 1
ATOM 1768 O O . GLU A 1 220 ? 44.835 -8.505 -36.141 1.00 37.66 220 GLU A O 1
#

Radius of gyration: 21.31 Å; Cα contacts (8 Å, |Δi|>4): 359; chains: 1; bounding box: 60×36×60 Å

Sequence (220 aa):
MHWDFELDTFQKRAILCLENNKTVFVSAHTSSGKTVIAEYACAICLRRGSRVIYTSPVKALSNQKFHDFRERFGENVGLITGDIKLAQEASLLVMTTEILYNMLCNASEIIKNLEIVILDEVHYINNPDRGYVWEQIMIMLPKHILLVMLSATVPNNYEIADWLGRVRGCEIHVIATDKRPVPLEHYLYTGMTEQYTSHLHLIVDKDGRFIDSGNVYKSE

Nearest PDB structures (foldseek):
  4u4c-assembly1_A  TM=9.748E-01  e=4.497E-25  Saccharomyces cerevisiae S288C
  2xgj-assembly2_B  TM=9.809E-01  e=5.422E-25  Saccharomyces cerevisiae
  5ooq-assembly2_B  TM=9.510E-01  e=3.994E-24  Saccharomyces cerevisiae S288C
  8qcf-assembly1_M  TM=9.348E-01  e=4.525E-24  Saccharomyces cerevisiae
  5ooq-assembly1_A  TM=9.026E-01  e=3.547E-23  Saccharomyces cerevisiae S288C

Mean predicted aligned error: 5.98 Å

Organism: NCBI:txid31246

Solvent-accessible surface area (backbone atoms only — not comparable to full-atom values): 12617 Å² total; per-residue (Å²): 140,86,69,103,62,88,75,51,71,65,50,52,52,51,49,53,36,49,76,69,75,39,26,37,37,38,26,28,44,81,91,59,57,67,62,59,48,54,54,48,56,46,52,52,25,58,73,70,74,34,21,29,39,40,28,23,90,41,67,70,58,23,54,51,50,38,52,59,44,30,77,73,60,42,85,44,48,11,36,40,53,100,89,50,79,38,55,84,84,30,41,33,32,25,19,26,47,66,54,55,42,52,36,60,78,67,68,41,72,77,61,77,55,40,44,37,40,34,40,43,56,50,66,49,46,76,36,92,89,60,7,64,55,54,55,49,41,69,66,68,54,60,80,83,42,36,45,41,36,35,21,48,71,58,93,58,53,66,59,55,35,52,54,49,18,64,76,63,69,47,73,53,46,79,46,73,45,90,74,60,84,71,69,60,68,42,66,49,74,79,64,88,59,94,87,56,96,72,43,72,41,74,41,25,41,61,87,69,47,71,52,82,74,75,81,72,74,78,79,126

InterPro domains:
  IPR011545 DEAD/DEAH-box helicase domain [PF00270] (10-159)
  IPR014001 Helicase superfamily 1/2, ATP-binding domain [PS51192] (15-172)
  IPR014001 Helicase superfamily 1/2, ATP-binding domain [SM00487] (3-187)
  IPR027417 P-loop containing nucleoside triphosphate hydrolase [G3DSA:3.40.50.300] (1-180)
  IPR027417 P-loop containing nucleoside triphosphate hydrolase [SSF52540] (5-166)
  IPR050699 ATP-dependent RNA helicase SUPV3-like [PTHR12131] (3-211)